Protein 6NYO (pdb70)

Sequence (266 aa):
QMTSSQKALMLELKSLQEEPVEGFRITLVDESDLYNWEVAIFGPPNTLYEGGYFKAHIKFPIDYPYSPPTFRFLTKMWHPNIYENGDVKISILHPPVDDPQSGELPSERWNPTQNVRTILLSVISLLNEPNTFSSPANVDASVMFRKWRDSKGKDKEYAEIIRKQVSSATKAEAEKDGVKVPTTLAEYCISHMQIFVKTLTGKTITLEVESSDTIDNNVKSSKIQDKEGIPPDQQRLIFAGKQLEDGRTLSDYNIQKESTLHLVLRLRGG

B-factor: mean 25.27, std 16.57, range [7.64, 157.01]

Foldseek 3Di:
DQDPQRVVLVVQLVCCCVPNDFQWHWDAPDPVDSFKIKIWGADDAPDLLHQATWIWIWGHDPDPPAAATWIFTPPADLAQQAARRRTGNAQQNAADPPDPVVPDDPVRHGHRVDDVVNVVVVVVVCRVDHDQVDTNDVVSSVVVVVCVVVVCPSVVNSVVSNVNRVVRPVVCVVVVHDRDHDPVVRRD/DWAWEWEAEPVGDIDIDIDDQFDFQLNVLVVCCVVPVDDSVQKWKAAPRDTGDGGHGNVVVPNDHHYYIYIDTDDPDD

CATH classification: 3.10.110.10

InterPro domains:
  IPR000608 Ubiquitin-conjugating (UBC), catalytic core domain [PF00179] (13-153)
  IPR000608 Ubiquitin-conjugating (UBC), catalytic core domain [PS50127] (8-174)
  IPR016135 Ubiquitin-conjugating enzyme/RWD-like [G3DSA:3.10.110.10] (4-184)
  IPR016135 Ubiquitin-conjugating enzyme/RWD-like [SSF54495] (8-167)
  IPR023313 Ubiquitin-conjugating enzyme, active site [PS00183] (82-97)
  IPR050113 Ubiquitin-conjugating enzyme E2-like [PTHR24067] (6-169)

GO terms:
  GO:0061631 ubiquitin conjugating enzyme activity (F, IDA)
  GO:0005829 cytosol (C, TAS)
  GO:0005515 protein binding (F, IPI)
  GO:0004842 ubiquitin-protein transferase activity (F, IDA)
  GO:0006513 protein monoubiquitination (P, IDA)
  GO:0070936 protein K48-linked ubiquitination (P, IDA)

Nearest PDB structures (foldseek):
  6nyo-assembly1_A  TM=1.005E+00  e=1.444E-36  Homo sapiens
  8r5h-assembly1_C  TM=9.149E-01  e=7.777E-26  Homo sapiens
  5knl-assembly1_C  TM=9.202E-01  e=7.242E-17  Schizosaccharomyces pombe 972h-
  8t0s-assembly1_A  TM=8.799E-01  e=1.591E-16  Homo sapiens
  6op8-assembly1_A  TM=8.493E-01  e=2.912E-15  Schizosaccharomyces pombe 972h-

Structure (mmCIF, N/CA/C/O backbone):
data_6NYO
#
_entry.id   6NYO
#
_cell.length_a   44.585
_cell.length_b   55.737
_cell.length_c   119.785
_cell.angle_alpha   90.00
_cell.angle_beta   90.00
_cell.angle_gamma   90.00
#
_symmetry.space_group_name_H-M   'P 21 21 21'
#
loop_
_entity.id
_entity.type
_entity.pdbx_description
1 polymer 'Ubiquitin-conjugating enzyme E2 R2'
2 polymer Ubiquitin
3 non-polymer "4,5-dideoxy-5-(3',5'-dichlorobiphenyl-4-yl)-4-[(methoxyacetyl)amino]-L-arabinonic acid"
4 non-polymer 1,2-ETHANEDIOL
5 non-polymer 'PHOSPHATE ION'
6 water water
#
loop_
_atom_site.group_PDB
_atom_site.id
_atom_site.type_symbol
_atom_site.label_atom_id
_atom_site.label_alt_id
_atom_site.label_comp_id
_atom_site.label_asym_id
_atom_site.label_entity_id
_atom_site.label_seq_id
_atom_site.pdbx_PDB_ins_code
_atom_site.Cartn_x
_atom_site.Cartn_y
_atom_site.Cartn_z
_atom_site.occupancy
_atom_site.B_iso_or_equiv
_atom_site.auth_seq_id
_atom_site.auth_comp_id
_atom_site.auth_asym_id
_atom_site.auth_atom_id
_atom_site.pdbx_PDB_model_num
ATOM 1 N N . GLN A 1 7 ? 64.165 239.564 265.354 1.00 57.33 5 GLN A N 1
ATOM 2 C CA . GLN A 1 7 ? 64.271 238.632 266.470 1.00 58.88 5 GLN A CA 1
ATOM 3 C C . GLN A 1 7 ? 65.622 237.924 266.455 1.00 39.90 5 GLN A C 1
ATOM 4 O O . GLN A 1 7 ? 66.172 237.603 267.512 1.00 41.22 5 GLN A O 1
ATOM 10 N N . MET A 1 8 ? 66.155 237.677 265.259 1.00 30.74 6 MET A N 1
ATOM 11 C CA . MET A 1 8 ? 67.528 237.197 265.161 1.00 22.21 6 MET A CA 1
ATOM 12 C C . MET A 1 8 ? 68.493 238.291 265.599 1.00 23.70 6 MET A C 1
ATOM 13 O O . MET A 1 8 ? 68.319 239.468 265.264 1.00 27.12 6 MET A O 1
ATOM 18 N N . THR A 1 9 ? 69.521 237.899 266.342 1.00 17.62 7 THR A N 1
ATOM 19 C CA . THR A 1 9 ? 70.548 238.841 266.746 1.00 16.88 7 THR A CA 1
ATOM 20 C C . THR A 1 9 ? 71.475 239.160 265.574 1.00 17.17 7 THR A C 1
ATOM 21 O O . THR A 1 9 ? 71.447 238.505 264.526 1.00 16.59 7 THR A O 1
ATOM 25 N N . SER A 1 10 ? 72.343 240.158 265.773 1.00 16.00 8 SER A N 1
ATOM 26 C CA . SER A 1 10 ? 73.309 240.502 264.732 1.00 17.53 8 SER A CA 1
ATOM 27 C C . SER A 1 10 ? 74.201 239.318 264.381 1.00 15.68 8 SER A C 1
ATOM 28 O O . SER A 1 10 ? 74.449 239.054 263.196 1.00 15.28 8 SER A O 1
ATOM 31 N N . SER A 1 11 ? 74.695 238.585 265.389 1.00 12.34 9 SER A N 1
ATOM 32 C CA . SER A 1 11 ? 75.541 237.442 265.075 1.00 11.88 9 SER A CA 1
ATOM 33 C C . SER A 1 11 ? 74.749 236.322 264.404 1.00 12.22 9 SER A C 1
ATOM 34 O O . SER A 1 11 ? 75.269 235.658 263.505 1.00 10.87 9 SER A O 1
ATOM 37 N N . GLN A 1 12 ? 73.490 236.107 264.801 1.00 11.43 10 GLN A N 1
ATOM 38 C CA . GLN A 1 12 ? 72.682 235.106 264.097 1.00 12.26 10 GLN A CA 1
ATOM 39 C C . GLN A 1 12 ? 72.490 235.483 262.631 1.00 13.59 10 GLN A C 1
ATOM 40 O O . GLN A 1 12 ? 72.578 234.623 261.744 1.00 13.63 10 GLN A O 1
ATOM 46 N N . LYS A 1 13 ? 72.242 236.763 262.350 1.00 14.17 11 LYS A N 1
ATOM 47 C CA . LYS A 1 13 ? 72.069 237.187 260.965 1.00 15.26 11 LYS A CA 1
ATOM 48 C C . LYS A 1 13 ? 73.352 236.995 260.166 1.00 13.88 11 LYS A C 1
ATOM 49 O O . LYS A 1 13 ? 73.311 236.538 259.016 1.00 15.01 11 LYS A O 1
ATOM 55 N N . ALA A 1 14 ? 74.502 237.326 260.757 1.00 12.81 12 ALA A N 1
ATOM 56 C CA . ALA A 1 14 ? 75.767 237.129 260.055 1.00 12.58 12 ALA A CA 1
ATOM 57 C C . ALA A 1 14 ? 76.011 235.657 259.753 1.00 12.20 12 ALA A C 1
ATOM 58 O O . ALA A 1 14 ? 76.471 235.304 258.659 1.00 13.06 12 ALA A O 1
ATOM 60 N N . LEU A 1 15 ? 75.709 234.786 260.720 1.00 10.22 13 LEU A N 1
ATOM 61 C CA . LEU A 1 15 ? 75.915 233.355 260.537 1.00 10.05 13 LEU A CA 1
ATOM 62 C C . LEU A 1 15 ? 74.964 232.787 259.499 1.00 10.47 13 LEU A C 1
ATOM 63 O O . LEU A 1 15 ? 75.360 231.932 258.700 1.00 12.08 13 LEU A O 1
ATOM 68 N N . MET A 1 16 ? 73.705 233.249 259.490 1.00 12.21 14 MET A N 1
ATOM 69 C CA . MET A 1 16 ? 72.765 232.786 258.474 1.00 13.84 14 MET A CA 1
ATOM 70 C C . MET A 1 16 ? 73.258 233.121 257.070 1.00 14.12 14 MET A C 1
ATOM 71 O O . MET A 1 16 ? 73.134 232.300 256.151 1.00 14.55 14 MET A O 1
ATOM 76 N N . LEU A 1 17 ? 73.781 234.339 256.874 1.00 14.03 15 LEU A N 1
ATOM 77 C CA . LEU A 1 17 ? 74.288 234.721 255.556 1.00 14.39 15 LEU A CA 1
ATOM 78 C C . LEU A 1 17 ? 75.458 233.844 255.138 1.00 12.81 15 LEU A C 1
ATOM 79 O O . LEU A 1 17 ? 75.513 233.381 253.993 1.00 14.86 15 LEU A O 1
ATOM 84 N N . GLU A 1 18 ? 76.399 233.596 256.052 1.00 12.35 16 GLU A N 1
ATOM 85 C CA . GLU A 1 18 ? 77.560 232.787 255.682 1.00 12.74 16 GLU A CA 1
ATOM 86 C C . GLU A 1 18 ? 77.167 231.340 255.427 1.00 12.36 16 GLU A C 1
ATOM 87 O O . GLU A 1 18 ? 77.716 230.694 254.521 1.00 14.15 16 GLU A O 1
ATOM 93 N N . LEU A 1 19 ? 76.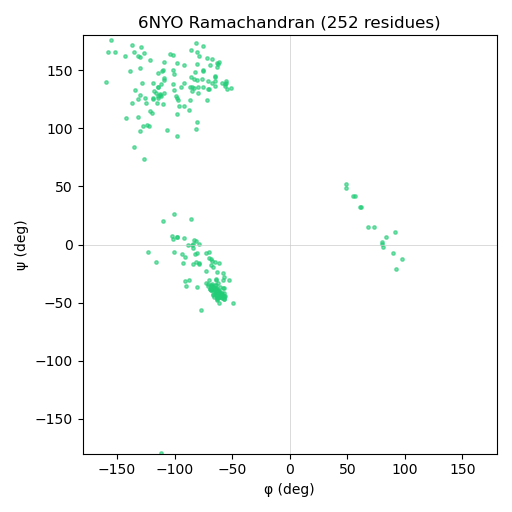247 230.804 256.231 1.00 11.20 17 LEU A N 1
ATOM 94 C CA . LEU A 1 19 ? 75.802 229.426 256.045 1.00 12.83 17 LEU A CA 1
ATOM 95 C C . LEU A 1 19 ? 75.128 229.260 254.692 1.00 13.08 17 LEU A C 1
ATOM 96 O O . LEU A 1 19 ? 75.426 228.320 253.948 1.00 14.23 17 LEU A O 1
ATOM 101 N N . LYS A 1 20 ? 74.222 230.183 254.348 1.00 13.53 18 LYS A N 1
ATOM 102 C CA . LYS A 1 20 ? 73.552 230.133 253.053 1.00 15.35 18 LYS A CA 1
ATOM 103 C C . LYS A 1 20 ? 74.563 230.156 251.910 1.00 16.99 18 LYS A C 1
ATOM 104 O O . LYS A 1 20 ? 74.469 229.361 250.967 1.00 20.35 18 LYS A O 1
ATOM 110 N N . SER A 1 21 ? 75.562 231.033 251.999 1.00 16.72 19 SER A N 1
ATOM 111 C CA . SER A 1 21 ? 76.567 231.115 250.942 1.00 17.56 19 SER A CA 1
ATOM 112 C C . SER A 1 21 ? 77.359 229.816 250.811 1.00 15.55 19 SER A C 1
ATOM 113 O O . SER A 1 21 ? 77.606 229.344 249.692 1.00 18.94 19 SER A O 1
ATOM 116 N N . LEU A 1 22 ? 77.772 229.226 251.932 1.00 15.77 20 LEU A N 1
ATOM 117 C CA . LEU A 1 22 ? 78.588 228.015 251.859 1.00 14.65 20 LEU A CA 1
ATOM 118 C C . LEU A 1 22 ? 77.790 226.757 251.577 1.00 20.74 20 LEU A C 1
ATOM 119 O O . LEU A 1 22 ? 78.389 225.734 251.229 1.00 23.15 20 LEU A O 1
ATOM 124 N N . GLN A 1 23 ? 76.470 226.783 251.747 1.00 14.80 21 GLN A N 1
ATOM 125 C CA . GLN A 1 23 ? 75.666 225.639 251.338 1.00 15.57 21 GLN A CA 1
ATOM 126 C C . GLN A 1 23 ? 75.247 225.731 249.879 1.00 19.59 21 GLN A C 1
ATOM 127 O O . GLN A 1 23 ? 75.132 224.697 249.209 1.00 24.24 21 GLN A O 1
ATOM 133 N N . GLU A 1 24 ? 75.065 226.943 249.351 1.00 18.46 22 GLU A N 1
ATOM 134 C CA . GLU A 1 24 ? 74.644 227.099 247.963 1.00 19.39 22 GLU A CA 1
ATOM 135 C C . GLU A 1 24 ? 75.824 227.215 247.009 1.00 18.85 22 GLU A C 1
ATOM 136 O O . GLU A 1 24 ? 75.724 226.775 245.856 1.00 25.57 22 GLU A O 1
ATOM 142 N N . GLU A 1 25 ? 76.935 227.783 247.465 1.00 20.28 23 GLU A N 1
ATOM 143 C CA . GLU A 1 25 ? 78.176 227.860 246.694 1.00 23.05 23 GLU A CA 1
ATOM 144 C C . GLU A 1 25 ? 79.311 227.287 247.539 1.00 17.93 23 GLU A C 1
ATOM 145 O O . GLU A 1 25 ? 80.163 228.020 248.061 1.00 22.68 23 GLU A O 1
ATOM 151 N N . PRO A 1 26 ? 79.353 225.964 247.700 1.00 20.45 24 PRO A N 1
ATOM 152 C CA . PRO A 1 26 ? 80.309 225.368 248.638 1.00 21.28 24 PRO A CA 1
ATOM 153 C C . PRO A 1 26 ? 81.758 225.476 248.181 1.00 18.41 24 PRO A C 1
ATOM 154 O O . PRO A 1 26 ? 82.059 225.599 246.992 1.00 24.69 24 PRO A O 1
ATOM 158 N N . VAL A 1 27 ? 82.658 225.448 249.163 1.00 18.87 25 VAL A N 1
ATOM 159 C CA . VAL A 1 27 ? 84.064 225.185 248.882 1.00 18.76 25 VAL A CA 1
ATOM 160 C C . VAL A 1 27 ? 84.189 223.713 248.518 1.00 22.91 25 VAL A C 1
ATOM 161 O O . VAL A 1 27 ? 83.757 222.846 249.283 1.00 19.31 25 VAL A O 1
ATOM 165 N N . GLU A 1 28 ? 84.759 223.429 247.343 1.00 21.46 26 GLU A N 1
ATOM 166 C CA . GLU A 1 28 ? 84.908 222.050 246.889 1.00 19.70 26 GLU A CA 1
ATOM 167 C C . GLU A 1 28 ? 85.565 221.192 247.963 1.00 18.78 26 GLU A C 1
ATOM 168 O O . GLU A 1 28 ? 86.528 221.611 248.613 1.00 20.20 26 GLU A O 1
ATOM 174 N N . GLY A 1 29 ? 84.996 220.005 248.184 1.00 18.49 27 GLY A N 1
ATOM 175 C CA . GLY A 1 29 ? 85.532 219.104 249.183 1.00 23.32 27 GLY A CA 1
ATOM 176 C C . GLY A 1 29 ? 85.152 219.411 250.616 1.00 20.45 27 GLY A C 1
ATOM 177 O O . GLY A 1 29 ? 85.610 218.703 251.518 1.00 22.57 27 GLY A O 1
ATOM 178 N N . PHE A 1 30 ? 84.338 220.440 250.860 1.00 15.35 28 PHE A N 1
ATOM 179 C CA . PHE A 1 30 ? 83.888 220.792 252.200 1.00 15.31 28 PHE A CA 1
ATOM 180 C C . PHE A 1 30 ? 82.369 220.850 252.204 1.00 18.99 28 PHE A C 1
ATOM 181 O O . PHE A 1 30 ? 81.783 221.577 251.397 1.00 21.53 28 PHE A O 1
ATOM 189 N N . ARG A 1 31 ? 81.731 220.117 253.115 1.00 13.12 29 ARG A N 1
ATOM 190 C CA . ARG A 1 31 ? 80.277 220.144 253.242 1.00 12.85 29 ARG A CA 1
ATOM 191 C C . ARG A 1 31 ? 79.914 220.647 254.627 1.00 16.14 29 ARG A C 1
ATOM 192 O O . ARG A 1 31 ? 80.379 220.088 255.625 1.00 14.33 29 ARG A O 1
ATOM 200 N N . ILE A 1 32 ? 79.078 221.688 254.683 1.00 14.49 30 ILE A N 1
ATOM 201 C CA . ILE A 1 32 ? 78.793 222.433 255.908 1.00 14.10 30 ILE A CA 1
ATOM 202 C C . ILE A 1 32 ? 77.346 222.191 256.306 1.00 16.16 30 ILE A C 1
ATOM 203 O O . ILE A 1 32 ? 76.441 222.352 255.479 1.00 17.08 30 ILE A O 1
ATOM 208 N N . THR A 1 33 ? 77.123 221.827 257.571 1.00 15.35 31 THR A N 1
ATOM 209 C CA . THR A 1 33 ? 75.783 221.688 258.131 1.00 15.21 31 THR A CA 1
ATOM 210 C C . THR A 1 33 ? 75.794 222.165 259.582 1.00 15.72 31 THR A C 1
ATOM 211 O O . THR A 1 33 ? 76.851 222.303 260.204 1.00 15.11 31 THR A O 1
ATOM 215 N N . LEU A 1 34 ? 74.610 222.450 260.118 1.00 13.51 32 LEU A N 1
ATOM 216 C CA . LEU A 1 34 ? 74.483 222.741 261.542 1.00 11.32 32 LEU A CA 1
ATOM 217 C C . LEU A 1 34 ? 74.469 221.444 262.335 1.00 12.75 32 LEU A C 1
ATOM 218 O O . LEU A 1 34 ? 73.799 220.481 261.958 1.00 18.25 32 LEU A O 1
ATOM 223 N N . VAL A 1 35 ? 75.227 221.417 263.436 1.00 13.53 33 VAL A N 1
ATOM 224 C CA . VAL A 1 35 ? 75.192 220.249 264.311 1.00 15.39 33 VAL A CA 1
ATOM 225 C C . VAL A 1 35 ? 73.783 220.050 264.859 1.00 17.44 33 VAL A C 1
ATOM 226 O O . VAL A 1 35 ? 73.218 218.953 264.782 1.00 20.45 33 VAL A O 1
ATOM 230 N N . ASP A 1 36 ? 73.196 221.115 265.411 1.00 16.53 34 ASP A N 1
ATOM 231 C CA . ASP A 1 36 ? 71.826 221.141 265.905 1.00 21.09 34 ASP A CA 1
ATOM 232 C C . ASP A 1 36 ? 71.044 222.135 265.060 1.00 17.74 34 ASP A C 1
ATOM 233 O O . ASP A 1 36 ? 71.476 223.278 264.871 1.00 14.31 34 ASP A O 1
ATOM 238 N N . GLU A 1 37 ? 69.890 221.692 264.576 1.00 21.60 35 GLU A N 1
ATOM 239 C CA . GLU A 1 37 ? 69.076 222.450 263.636 1.00 22.30 35 GLU A CA 1
ATOM 240 C C . GLU A 1 37 ? 68.751 223.874 264.086 1.00 15.93 35 GLU A C 1
ATOM 241 O O . GLU A 1 37 ? 68.570 224.761 263.243 1.00 18.88 35 GLU A O 1
ATOM 247 N N . SER A 1 38 ? 68.654 224.110 265.391 1.00 15.55 36 SER A N 1
ATOM 248 C CA . SER A 1 38 ? 68.224 225.398 265.916 1.00 17.07 36 SER A CA 1
ATOM 249 C C . SER A 1 38 ? 69.375 226.258 266.413 1.00 16.65 36 SER A C 1
ATOM 250 O O . SER A 1 38 ? 69.134 227.342 266.952 1.00 18.91 36 SER A O 1
ATOM 253 N N . ASP A 1 39 ? 70.613 225.810 266.241 1.00 14.62 37 ASP A N 1
ATOM 254 C CA . ASP A 1 39 ? 71.778 226.449 266.848 1.00 14.11 37 ASP A CA 1
ATOM 255 C C . ASP A 1 39 ? 72.746 226.858 265.746 1.00 11.66 37 ASP A C 1
ATOM 256 O O . ASP A 1 39 ? 73.485 226.023 265.220 1.00 13.54 37 ASP A O 1
ATOM 261 N N . LEU A 1 40 ? 72.745 228.153 265.411 1.00 10.47 38 LEU A N 1
ATOM 262 C CA . LEU A 1 40 ? 73.601 228.672 264.356 1.00 9.89 38 LEU A CA 1
ATOM 263 C C . LEU A 1 40 ? 75.068 228.743 264.759 1.00 11.20 38 LEU A C 1
ATOM 264 O O . LEU A 1 40 ? 75.902 229.044 263.907 1.00 10.83 38 LEU A O 1
ATOM 269 N N . TYR A 1 41 ? 75.405 228.481 266.025 1.00 9.97 39 TYR A N 1
ATOM 270 C CA . TYR A 1 41 ? 76.749 228.752 266.522 1.00 9.95 39 TYR A CA 1
ATOM 271 C C . TYR A 1 41 ? 77.660 227.530 266.530 1.00 11.64 39 TYR A C 1
ATO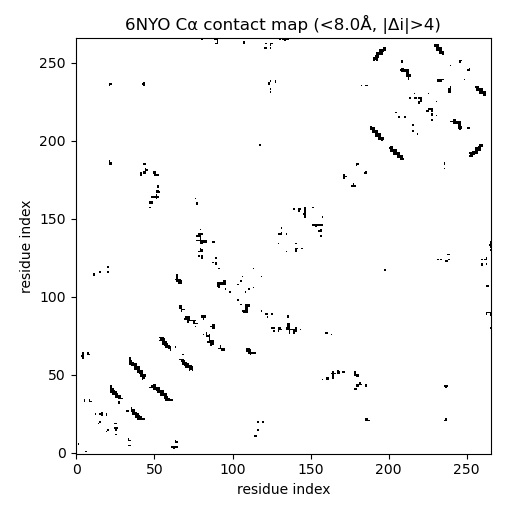M 272 O O . TYR A 1 41 ? 78.782 227.621 267.026 1.00 11.22 39 TYR A O 1
ATOM 281 N N . ASN A 1 42 ? 77.232 226.394 265.983 1.00 9.88 40 ASN A N 1
ATOM 282 C CA . ASN A 1 42 ? 78.063 225.186 265.985 1.00 10.44 40 ASN A CA 1
ATOM 283 C C . ASN A 1 42 ? 77.851 224.470 264.657 1.00 9.89 40 ASN A C 1
ATOM 284 O O . ASN A 1 42 ? 76.763 223.938 264.399 1.00 11.25 40 ASN A O 1
ATOM 289 N N . TRP A 1 43 ? 78.869 224.494 263.792 1.00 9.69 41 TRP A N 1
ATOM 290 C CA . TRP A 1 43 ? 78.772 223.901 262.468 1.00 8.79 41 TRP A CA 1
ATOM 291 C C . TRP A 1 43 ? 79.619 222.644 262.367 1.00 9.97 41 TRP A C 1
ATOM 292 O O . TRP A 1 43 ? 80.745 222.611 262.875 1.00 10.85 41 TRP A O 1
ATOM 303 N N . GLU A 1 44 ? 79.102 221.642 261.673 1.00 10.92 42 GLU A N 1
ATOM 304 C CA . GLU A 1 44 ? 79.884 220.470 261.306 1.00 11.32 42 GLU A CA 1
ATOM 305 C C . GLU A 1 44 ? 80.453 220.687 259.911 1.00 13.17 42 GLU A C 1
ATOM 306 O O . GLU A 1 44 ? 79.760 221.173 259.013 1.00 13.42 42 GLU A O 1
ATOM 312 N N . VAL A 1 45 ? 81.729 220.365 259.742 1.00 12.24 43 VAL A N 1
ATOM 313 C CA . VAL A 1 45 ? 82.420 220.496 258.463 1.00 13.35 43 VAL A CA 1
ATOM 314 C C . VAL A 1 45 ? 82.943 219.119 258.080 1.00 13.03 43 VAL A C 1
ATOM 315 O O . VAL A 1 45 ? 83.814 218.572 258.768 1.00 14.62 43 VAL A O 1
ATOM 319 N N . ALA A 1 46 ? 82.423 218.557 256.991 1.00 11.64 44 ALA A N 1
ATOM 320 C CA . ALA A 1 46 ? 82.894 217.279 256.479 1.00 12.78 44 ALA A CA 1
ATOM 321 C C . ALA A 1 46 ? 83.865 217.549 255.339 1.00 15.78 44 ALA A C 1
ATOM 322 O O . ALA A 1 46 ? 83.529 218.272 254.397 1.00 18.72 44 ALA A O 1
ATOM 324 N N . ILE A 1 47 ? 85.057 216.957 255.422 1.00 13.50 45 ILE A N 1
ATOM 325 C CA . ILE A 1 47 ? 86.193 217.330 254.580 1.00 16.10 45 ILE A CA 1
ATOM 326 C C . ILE A 1 47 ? 86.694 216.085 253.861 1.00 17.95 45 ILE A C 1
ATOM 327 O O . ILE A 1 47 ? 87.080 215.106 254.510 1.00 16.49 45 ILE A O 1
ATOM 332 N N . PHE A 1 48 ? 86.711 216.129 252.530 1.00 17.08 46 PHE A N 1
ATOM 333 C CA . PHE A 1 48 ? 87.289 215.053 251.732 1.00 14.82 46 PHE A CA 1
ATOM 334 C C . PHE A 1 48 ? 88.792 215.248 251.543 1.00 15.52 46 PHE A C 1
ATOM 335 O O . PHE A 1 48 ? 89.256 216.346 251.220 1.00 17.51 46 PHE A O 1
ATOM 343 N N . GLY A 1 49 ? 89.552 214.170 251.702 1.00 14.26 47 GLY A N 1
ATOM 344 C CA . GLY A 1 49 ? 90.933 214.198 251.273 1.00 13.64 47 GLY A CA 1
ATOM 345 C C . GLY A 1 49 ? 90.960 214.352 249.765 1.00 15.11 47 GLY A C 1
ATOM 346 O O . GLY A 1 49 ? 90.187 213.706 249.055 1.00 16.97 47 GLY A O 1
ATOM 347 N N . PRO A 1 50 ? 91.825 215.216 249.241 1.00 13.41 48 PRO A N 1
ATOM 348 C CA . PRO A 1 50 ? 91.810 215.478 247.792 1.00 15.85 48 PRO A CA 1
ATOM 349 C C . PRO A 1 50 ? 92.436 214.340 247.011 1.00 17.25 48 PRO A C 1
ATOM 350 O O . PRO A 1 50 ? 93.347 213.646 247.490 1.00 17.96 48 PRO A O 1
ATOM 354 N N . PRO A 1 51 ? 91.975 214.116 245.786 1.00 18.93 49 PRO A N 1
ATOM 355 C CA . PRO A 1 51 ? 92.617 213.111 244.939 1.00 18.35 49 PRO A CA 1
ATOM 356 C C . PRO A 1 51 ? 94.062 213.493 244.654 1.00 17.97 49 PRO A C 1
ATOM 357 O O . PRO A 1 51 ? 94.448 214.663 244.726 1.00 20.22 49 PRO A O 1
ATOM 361 N N . ASN A 1 52 ? 94.867 212.473 244.360 1.00 18.90 50 ASN A N 1
ATOM 362 C CA . ASN A 1 52 ? 96.292 212.633 244.064 1.00 21.30 50 ASN A CA 1
ATOM 363 C C . ASN A 1 52 ? 97.058 213.206 245.249 1.00 18.70 50 ASN A C 1
ATOM 364 O O . ASN A 1 52 ? 98.022 213.959 245.074 1.00 20.85 50 ASN A O 1
ATOM 369 N N . THR A 1 53 ? 96.610 212.864 246.461 1.00 18.40 51 THR A N 1
ATOM 370 C CA . THR A 1 53 ? 97.335 213.108 247.702 1.00 16.06 51 THR A CA 1
ATOM 371 C C . THR A 1 53 ? 97.262 211.843 248.545 1.00 16.54 51 THR A C 1
ATOM 372 O O . THR A 1 53 ? 96.458 210.945 248.282 1.00 18.06 51 THR A O 1
ATOM 376 N N . LEU A 1 54 ? 98.100 211.771 249.580 1.00 15.52 52 LEU A N 1
ATOM 377 C CA . LEU A 1 54 ? 98.014 210.613 250.466 1.00 16.17 52 LEU A CA 1
ATOM 378 C C . LEU A 1 54 ? 96.727 210.591 251.282 1.00 18.10 52 LEU A C 1
ATOM 379 O O . LEU A 1 54 ? 96.415 209.562 251.891 1.00 19.02 52 LEU A O 1
ATOM 384 N N . TYR A 1 55 ? 95.977 211.690 251.305 1.00 14.39 53 TYR A N 1
ATOM 385 C CA . TYR A 1 55 ? 94.703 211.766 252.008 1.00 13.08 53 TYR A CA 1
ATOM 386 C C . TYR A 1 55 ? 93.532 211.324 251.145 1.00 17.50 53 TYR A C 1
ATOM 387 O O . TYR A 1 55 ? 92.391 211.316 251.626 1.00 15.90 53 TYR A O 1
ATOM 396 N N . GLU A 1 56 ? 93.790 210.944 249.893 1.00 16.53 54 GLU A N 1
ATOM 397 C CA . GLU A 1 56 ? 92.718 210.537 248.992 1.00 19.47 54 GLU A CA 1
ATOM 398 C C . GLU A 1 56 ? 91.890 209.419 249.613 1.00 16.89 54 GLU A C 1
ATOM 399 O O . GLU A 1 56 ? 92.433 208.452 250.151 1.00 19.62 54 GLU A O 1
ATOM 405 N N . GLY A 1 57 ? 90.567 209.568 249.538 1.00 20.21 55 GLY A N 1
ATOM 406 C CA . GLY A 1 57 ? 89.656 208.610 250.121 1.00 23.84 55 GLY A CA 1
ATOM 407 C C . GLY A 1 57 ? 89.285 208.896 251.557 1.00 22.34 55 GLY A C 1
ATOM 408 O O . GLY A 1 57 ? 88.405 208.217 252.103 1.00 24.91 55 GLY A O 1
ATOM 409 N N . GLY A 1 58 ? 89.918 209.881 252.185 1.00 16.84 56 GLY A N 1
ATOM 410 C CA . GLY A 1 58 ? 89.610 210.193 253.568 1.00 16.53 56 GLY A CA 1
ATOM 411 C C . GLY A 1 58 ? 88.377 211.067 253.714 1.00 19.92 56 GLY A C 1
ATOM 412 O O . GLY A 1 58 ? 88.070 211.913 252.874 1.00 18.22 56 GLY A O 1
ATOM 413 N N . TYR A 1 59 ? 87.682 210.862 254.832 1.00 13.90 57 TYR A N 1
ATOM 414 C CA . TYR A 1 59 ? 86.449 211.565 255.181 1.00 14.03 57 TYR A CA 1
ATOM 415 C C . TYR A 1 59 ? 86.612 212.081 256.608 1.00 15.45 57 TYR A C 1
ATOM 416 O O . TYR A 1 59 ? 86.399 211.339 257.569 1.00 16.51 57 TYR A O 1
ATOM 425 N N . PHE A 1 60 ? 86.988 213.345 256.750 1.00 14.25 58 PHE A N 1
ATOM 426 C CA . PHE A 1 60 ? 87.352 213.919 258.033 1.00 12.57 58 PHE A CA 1
ATOM 427 C C . PHE A 1 60 ? 86.293 214.915 258.482 1.00 18.85 58 PHE A C 1
ATOM 428 O O . PHE A 1 60 ? 85.621 215.532 257.657 1.00 19.24 58 PHE A O 1
ATOM 436 N N . LYS A 1 61 ? 86.127 215.058 259.794 1.00 14.56 59 LYS A N 1
ATOM 437 C CA . LYS A 1 61 ? 85.114 215.970 260.315 1.00 12.36 59 LYS A CA 1
ATOM 438 C C . LYS A 1 61 ? 85.703 216.926 261.338 1.00 13.18 59 LYS A C 1
ATOM 439 O O . LYS A 1 61 ? 86.497 216.531 262.198 1.00 15.15 59 LYS A O 1
ATOM 445 N N . ALA A 1 62 ? 85.278 218.181 261.254 1.00 11.02 60 ALA A N 1
ATOM 446 C CA . ALA A 1 62 ? 85.657 219.212 262.199 1.00 11.05 60 ALA A CA 1
ATOM 447 C C . ALA A 1 62 ? 84.392 219.936 262.635 1.00 11.67 60 ALA A C 1
ATOM 448 O O . ALA A 1 62 ? 83.347 219.829 261.988 1.00 12.30 60 ALA A O 1
ATOM 450 N N . HIS A 1 63 ? 84.490 220.655 263.754 1.00 10.14 61 HIS A N 1
ATOM 451 C CA . HIS A 1 63 ? 83.423 221.541 264.209 1.00 9.89 61 HIS A CA 1
ATOM 452 C C . HIS A 1 63 ? 83.943 222.964 264.263 1.00 10.46 61 HIS A C 1
ATOM 453 O O . HIS A 1 63 ? 85.084 223.211 264.676 1.00 9.78 61 HIS A O 1
ATOM 460 N N . ILE A 1 64 ? 83.108 223.901 263.835 1.00 8.74 62 ILE A N 1
ATOM 461 C CA . ILE A 1 64 ? 83.384 225.318 263.980 1.00 7.86 62 ILE A CA 1
ATOM 462 C C . ILE A 1 64 ? 82.403 225.854 265.005 1.00 10.62 62 ILE A C 1
ATOM 463 O O . ILE A 1 64 ? 81.183 225.751 264.816 1.00 11.48 62 ILE A O 1
ATOM 468 N N . LYS A 1 65 ? 82.923 226.421 266.083 1.00 9.56 63 LYS A N 1
ATOM 469 C CA . LYS A 1 65 ? 82.098 226.965 267.150 1.00 9.29 63 LYS A CA 1
ATOM 470 C C . LYS A 1 65 ? 82.278 228.474 267.157 1.00 11.17 63 LYS A C 1
ATOM 471 O O . LYS A 1 65 ? 83.413 228.969 267.190 1.00 11.74 63 LYS A O 1
ATOM 477 N N . PHE A 1 66 ? 81.158 229.197 267.137 1.00 8.99 64 PHE A N 1
ATOM 478 C CA . PHE A 1 66 ? 81.174 230.650 266.990 1.00 9.45 64 PHE A CA 1
ATOM 479 C C . PHE A 1 66 ? 80.779 231.339 268.284 1.00 8.76 64 PHE A C 1
ATOM 480 O O . PHE A 1 66 ? 79.898 230.855 269.010 1.00 9.98 64 PHE A O 1
ATOM 488 N N . PRO A 1 67 ? 81.397 232.471 268.594 1.00 9.44 65 PRO A N 1
ATOM 489 C CA . PRO A 1 67 ? 81.037 233.222 269.798 1.00 10.18 65 PRO A CA 1
ATOM 490 C C . PRO A 1 67 ? 79.796 234.085 269.599 1.00 10.98 65 PRO A C 1
ATOM 491 O O . PRO A 1 67 ? 79.349 234.351 268.477 1.00 11.66 65 PRO A O 1
ATOM 495 N N . ILE A 1 68 ? 79.263 234.548 270.737 1.00 10.30 66 ILE A N 1
ATOM 496 C CA . ILE A 1 68 ? 78.039 235.349 270.761 1.00 11.03 66 ILE A CA 1
ATOM 497 C C . ILE A 1 68 ? 78.159 236.615 269.923 1.00 12.44 66 ILE A C 1
ATOM 498 O O . ILE A 1 68 ? 77.143 237.156 269.465 1.00 12.31 66 ILE A O 1
ATOM 503 N N . ASP A 1 69 ? 79.380 237.106 269.713 1.00 11.30 67 ASP A N 1
ATOM 504 C CA . ASP A 1 69 ? 79.601 238.379 269.043 1.00 10.63 67 ASP A CA 1
ATOM 505 C C . ASP A 1 69 ? 80.225 238.216 267.664 1.00 11.29 67 ASP A C 1
ATOM 506 O O . ASP A 1 69 ? 80.798 239.172 267.138 1.00 12.71 67 ASP A O 1
ATOM 511 N N . TYR A 1 70 ? 80.121 237.036 267.069 1.00 11.50 68 TYR A N 1
ATOM 512 C CA . TYR A 1 70 ? 80.621 236.827 265.712 1.00 10.92 68 TYR A CA 1
ATOM 513 C C . TYR A 1 70 ? 79.960 237.834 264.764 1.00 10.73 68 TYR A C 1
ATOM 514 O O . TYR A 1 70 ? 78.755 238.039 264.845 1.00 13.25 68 TYR A O 1
ATOM 523 N N . PRO A 1 71 ? 80.736 238.449 263.845 1.00 11.46 69 PRO A N 1
ATOM 524 C CA . PRO A 1 71 ? 82.132 238.170 263.494 1.00 11.63 69 PRO A CA 1
ATOM 525 C C . PRO A 1 71 ? 83.153 239.124 264.111 1.00 11.80 69 PRO A C 1
ATOM 526 O O . PRO A 1 71 ? 84.241 239.296 263.553 1.00 13.64 69 PRO A O 1
ATOM 530 N N . TYR A 1 72 ? 82.818 239.726 265.253 1.00 11.26 70 TYR A N 1
ATOM 531 C CA . TYR A 1 72 ? 83.778 240.602 265.914 1.00 10.62 70 TYR A CA 1
ATOM 532 C C . TYR A 1 72 ? 84.835 239.835 266.694 1.00 12.94 70 TYR A C 1
ATOM 533 O O . TYR A 1 72 ? 85.877 240.411 267.020 1.00 15.54 70 TYR A O 1
ATOM 542 N N . SER A 1 73 ? 84.599 238.558 266.982 1.00 11.99 71 SER A N 1
ATOM 543 C CA . SER A 1 73 ? 85.551 237.646 267.596 1.00 10.66 71 SER A CA 1
ATOM 544 C C . SER A 1 73 ? 85.602 236.367 266.779 1.00 10.54 71 SER A C 1
ATOM 545 O O . SER A 1 73 ? 84.617 236.002 266.133 1.00 10.81 71 SER A O 1
ATOM 548 N N . PRO A 1 74 ? 86.735 235.666 266.795 1.00 10.52 72 PRO A N 1
ATOM 549 C CA . PRO A 1 74 ? 86.908 234.502 265.917 1.00 10.61 72 PRO A CA 1
ATOM 550 C C . PRO A 1 74 ? 86.234 233.261 266.471 1.00 10.35 72 PRO A C 1
ATOM 551 O O . PRO A 1 74 ? 86.045 233.115 267.693 1.00 11.59 72 PRO A O 1
ATOM 555 N N . PRO A 1 75 ? 85.882 232.334 265.590 1.00 10.74 73 PRO A N 1
ATOM 556 C CA . PRO A 1 75 ? 85.443 231.007 266.021 1.00 8.56 73 PRO A CA 1
ATOM 557 C C . PRO A 1 75 ? 86.644 230.125 266.338 1.00 11.12 73 PRO A C 1
ATOM 558 O O . PRO A 1 75 ? 87.801 230.493 266.125 1.00 12.08 73 PRO A O 1
ATOM 562 N N . THR A 1 76 ? 86.344 228.948 266.871 1.00 11.17 74 THR A N 1
ATOM 563 C CA . THR A 1 76 ? 87.314 227.865 266.949 1.00 11.62 74 THR A CA 1
ATOM 564 C C . THR A 1 76 ? 87.035 226.856 265.844 1.00 11.61 74 THR A C 1
ATOM 565 O O . THR A 1 76 ? 85.895 226.702 265.398 1.00 11.05 74 THR A O 1
ATOM 569 N N . PHE A 1 77 ? 88.087 226.186 265.380 1.00 10.76 75 PHE A N 1
ATOM 570 C CA . PHE A 1 77 ? 87.995 225.176 264.328 1.00 10.71 75 PHE A CA 1
ATOM 571 C C . PHE A 1 77 ? 88.759 223.956 264.818 1.00 14.68 75 PHE A C 1
ATOM 572 O O . PHE A 1 77 ? 89.991 224.004 264.910 1.00 14.83 75 PHE A O 1
ATOM 580 N N . ARG A 1 78 ? 88.042 222.874 265.133 1.00 10.24 76 ARG A N 1
ATOM 581 C CA . ARG A 1 78 ? 88.618 221.717 265.814 1.00 10.12 76 ARG A CA 1
ATOM 582 C C . ARG A 1 78 ? 88.224 220.421 265.118 1.00 11.10 76 ARG A C 1
ATOM 583 O O . ARG A 1 78 ? 87.035 220.136 264.940 1.00 11.85 76 ARG A O 1
ATOM 591 N N . PHE A 1 79 ? 89.219 219.616 264.752 1.00 11.13 77 PHE A N 1
ATOM 592 C CA . PHE A 1 79 ? 88.940 218.267 264.268 1.00 13.09 77 PHE A CA 1
ATOM 593 C C . PHE A 1 79 ? 88.462 217.394 265.419 1.00 13.86 77 PHE A C 1
ATOM 594 O O . PHE A 1 79 ? 89.065 217.397 266.494 1.00 14.66 77 PHE A O 1
ATOM 602 N N . LEU A 1 80 ? 87.381 216.636 265.207 1.00 15.23 78 LEU A N 1
ATOM 603 C CA . LEU A 1 80 ? 86.820 215.860 266.312 1.00 16.22 78 LEU A CA 1
ATOM 604 C C . LEU A 1 80 ? 87.643 214.606 266.592 1.00 24.66 78 LEU A C 1
ATOM 605 O O . LEU A 1 80 ? 88.088 214.373 267.723 1.00 30.45 78 LEU A O 1
ATOM 610 N N . THR A 1 81 ? 87.820 213.777 265.577 1.00 15.53 79 THR A N 1
ATOM 611 C CA . THR A 1 81 ? 88.826 212.731 265.605 1.00 18.55 79 THR A CA 1
ATOM 612 C C . THR A 1 81 ? 90.148 213.360 265.188 1.00 20.64 79 THR A C 1
ATOM 613 O O . THR A 1 81 ? 90.204 214.140 264.232 1.00 19.43 79 THR A O 1
ATOM 617 N N . LYS A 1 82 ? 91.203 213.048 265.919 1.00 18.09 80 LYS A N 1
ATOM 618 C CA . LYS A 1 82 ? 92.423 213.834 265.793 1.00 15.08 80 LYS A CA 1
ATOM 619 C C . LYS A 1 82 ? 93.181 213.513 264.496 1.00 14.69 80 LYS A C 1
ATOM 620 O O . LYS A 1 82 ? 93.129 212.392 263.975 1.00 18.01 80 LYS A O 1
ATOM 626 N N . MET A 1 83 ? 93.893 214.522 263.982 1.00 13.56 81 MET A N 1
ATOM 627 C CA . MET A 1 83 ? 94.702 214.437 262.767 1.00 12.99 81 MET A CA 1
ATOM 628 C C . MET A 1 83 ? 96.166 214.636 263.130 1.00 12.75 81 MET A C 1
ATOM 629 O O . MET A 1 83 ? 96.526 215.684 263.669 1.00 19.37 81 MET A O 1
ATOM 634 N N . TRP A 1 84 ? 97.003 213.653 262.811 1.00 11.44 82 TRP A N 1
ATOM 635 C CA . TRP A 1 84 ? 98.438 213.717 263.106 1.00 10.37 82 TRP A CA 1
ATOM 636 C C . TRP A 1 84 ? 99.133 214.567 262.049 1.00 9.88 82 TRP A C 1
ATOM 637 O O . TRP A 1 84 ? 99.306 214.134 260.905 1.00 14.95 82 TRP A O 1
ATOM 648 N N . HIS A 1 85 ? 99.513 215.790 262.417 1.00 10.19 83 HIS A N 1
ATOM 649 C CA . HIS A 1 85 ? 99.957 216.770 261.430 1.00 12.05 83 HIS A CA 1
ATOM 650 C C . HIS A 1 85 ? 100.782 217.826 262.145 1.00 11.16 83 HIS A C 1
ATOM 651 O O . HIS A 1 85 ? 100.400 218.242 263.246 1.00 10.60 83 HIS A O 1
ATOM 658 N N . PRO A 1 86 ? 101.887 218.296 261.565 1.00 9.75 84 PRO A N 1
ATOM 659 C CA . PRO A 1 86 ? 102.693 219.303 262.273 1.00 11.41 84 PRO A CA 1
ATOM 660 C C . PRO A 1 86 ? 101.925 220.559 262.644 1.00 10.50 84 PRO A C 1
ATOM 661 O O . PRO A 1 86 ? 102.298 221.214 263.631 1.00 11.25 84 PRO A O 1
ATOM 665 N N . ASN A 1 87 ? 100.880 220.925 261.886 1.00 8.59 85 ASN A N 1
ATOM 666 C CA . ASN A 1 87 ? 100.195 222.200 262.054 1.00 10.51 85 ASN A CA 1
ATOM 667 C C . ASN A 1 87 ? 98.884 222.080 262.797 1.00 11.26 85 ASN A C 1
ATOM 668 O O . ASN A 1 87 ? 98.140 223.064 262.856 1.00 10.84 85 ASN A O 1
ATOM 673 N N . ILE A 1 88 ? 98.568 220.905 263.336 1.00 9.14 86 ILE A N 1
ATOM 674 C CA . ILE A 1 88 ? 97.316 220.706 264.067 1.00 9.23 86 ILE A CA 1
ATOM 675 C C . ILE A 1 88 ? 97.663 220.308 265.493 1.00 7.72 86 ILE A C 1
ATOM 676 O O . ILE A 1 88 ? 98.414 219.350 265.711 1.00 9.97 86 ILE A O 1
ATOM 681 N N . TYR A 1 89 ? 97.131 221.057 266.459 1.00 9.91 87 TYR A N 1
ATOM 682 C CA . TYR A 1 89 ? 97.368 220.712 267.852 1.00 9.66 87 TYR A CA 1
ATOM 683 C C . TYR A 1 89 ? 96.777 219.347 268.163 1.00 11.07 87 TYR A C 1
ATOM 684 O O . TYR A 1 89 ? 95.836 218.878 267.507 1.00 10.22 87 TYR A O 1
ATOM 693 N N . GLU A 1 90 ? 97.328 218.705 269.198 1.00 12.07 88 GLU A N 1
ATOM 694 C CA . GLU A 1 90 ? 96.852 217.374 269.542 1.00 11.40 88 GLU A CA 1
ATOM 695 C C . GLU A 1 90 ? 95.420 217.378 270.060 1.00 11.99 88 GLU A C 1
ATOM 696 O O . GLU A 1 90 ? 94.775 216.327 270.034 1.00 13.64 88 GLU A O 1
ATOM 702 N N . ASN A 1 91 ? 94.897 218.525 270.509 1.00 11.93 89 ASN A N 1
ATOM 703 C CA . ASN A 1 91 ? 93.488 218.599 270.884 1.00 11.49 89 ASN A CA 1
ATOM 704 C C . ASN A 1 91 ? 92.564 218.793 269.688 1.00 12.55 89 ASN A C 1
ATOM 705 O O . ASN A 1 91 ? 91.345 218.893 269.868 1.00 14.58 89 ASN A O 1
ATOM 710 N N . GLY A 1 92 ? 93.100 218.809 268.476 1.00 9.76 90 GLY A N 1
ATOM 711 C CA . GLY A 1 92 ? 92.301 218.994 267.281 1.00 11.28 90 GLY A CA 1
ATOM 712 C C . GLY A 1 92 ? 92.252 220.409 266.740 1.00 8.77 90 GLY A C 1
ATOM 713 O O . GLY A 1 92 ? 91.798 220.594 265.605 1.00 10.82 90 GLY A O 1
ATOM 714 N N . ASP A 1 93 ? 92.707 221.409 267.496 1.00 9.92 91 ASP A N 1
ATOM 715 C CA . ASP A 1 93 ? 92.647 222.786 267.005 1.00 11.67 91 ASP A CA 1
ATOM 716 C C . ASP A 1 93 ? 93.662 222.992 265.891 1.00 12.62 91 ASP A C 1
ATOM 717 O O . ASP A 1 93 ? 94.778 222.489 265.955 1.00 11.82 91 ASP A O 1
ATOM 722 N N . VAL A 1 94 ? 93.291 223.741 264.876 1.00 15.30 92 VAL A N 1
ATOM 723 C CA . VAL A 1 94 ? 94.247 224.098 263.833 1.00 14.50 92 VAL A CA 1
ATOM 724 C C . VAL A 1 94 ? 95.023 225.338 264.259 1.00 16.70 92 VAL A C 1
ATOM 725 O O . VAL A 1 94 ? 94.479 226.243 264.905 1.00 17.17 92 VAL A O 1
ATOM 729 N N . LYS A 1 95 ? 96.300 225.397 263.900 1.00 13.67 93 LYS A N 1
ATOM 730 C CA . LYS A 1 95 ? 97.167 226.501 264.327 1.00 14.28 93 LYS A CA 1
ATOM 731 C C . LYS A 1 95 ? 97.248 227.533 263.200 1.00 14.25 93 LYS A C 1
ATOM 732 O O . LYS A 1 95 ? 98.099 227.452 262.312 1.00 16.22 93 LYS A O 1
ATOM 738 N N . ILE A 1 96 ? 96.364 228.538 263.261 1.00 14.34 94 ILE A N 1
ATOM 739 C CA . ILE A 1 96 ? 96.270 229.594 262.252 1.00 13.65 94 ILE A CA 1
ATOM 740 C C . ILE A 1 96 ? 96.159 230.934 262.961 1.00 12.89 94 ILE A C 1
ATOM 741 O O . ILE A 1 96 ? 95.312 231.092 263.848 1.00 12.91 94 ILE A O 1
ATOM 746 N N . SER A 1 97 ? 96.952 231.921 262.521 1.00 14.10 95 SER A N 1
ATOM 747 C CA . SER A 1 97 ? 96.984 233.206 263.215 1.00 13.84 95 SER A CA 1
ATOM 748 C C . SER A 1 97 ? 95.644 233.926 263.147 1.00 15.01 95 SER A C 1
ATOM 749 O O . SER A 1 97 ? 95.279 234.649 264.087 1.00 15.37 95 SER A O 1
ATOM 752 N N . ILE A 1 98 ? 94.881 233.722 262.072 1.00 13.68 96 ILE A N 1
ATOM 753 C CA . ILE A 1 98 ? 93.636 234.466 261.923 1.00 15.03 96 ILE A CA 1
ATOM 754 C C . ILE A 1 98 ? 92.587 234.074 262.949 1.00 15.38 96 ILE A C 1
ATOM 755 O O . ILE A 1 98 ? 91.596 234.797 263.089 1.00 19.29 96 ILE A O 1
ATOM 760 N N . LEU A 1 99 ? 92.749 232.960 263.665 1.00 12.39 97 LEU A N 1
ATOM 761 C CA . LEU A 1 99 ? 91.737 232.568 264.639 1.00 13.13 97 LEU A CA 1
ATOM 762 C C . LEU A 1 99 ? 91.962 233.231 265.998 1.00 18.80 97 LEU A C 1
ATOM 763 O O . LEU A 1 99 ?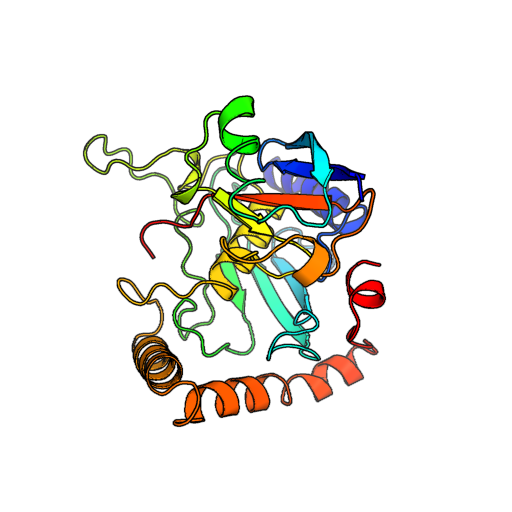 91.451 232.755 267.016 1.00 17.40 97 LEU A O 1
ATOM 768 N N . HIS A 1 100 ? 92.691 234.344 266.022 1.00 41.13 98 HIS A N 1
ATOM 769 C CA . HIS A 1 100 ? 92.979 235.102 267.229 1.00 41.39 98 HIS A CA 1
ATOM 770 C C . HIS A 1 100 ? 92.865 236.585 266.915 1.00 42.08 98 HIS A C 1
ATOM 771 O O . HIS A 1 100 ? 93.108 236.999 265.776 1.00 42.67 98 HIS A O 1
ATOM 778 N N . PRO A 1 101 ? 92.472 237.401 267.891 1.00 42.00 99 PRO A N 1
ATOM 779 C CA . PRO A 1 101 ? 92.297 238.844 267.644 1.00 42.61 99 PRO A CA 1
ATOM 780 C C . PRO A 1 101 ? 93.627 239.521 267.370 1.00 44.32 99 PRO A C 1
ATOM 781 O O . PRO A 1 101 ? 94.687 238.992 267.738 1.00 44.16 99 PRO A O 1
ATOM 785 N N . PRO A 1 102 ? 93.616 240.693 266.731 1.00 44.50 100 PRO A N 1
ATOM 786 C CA . PRO A 1 102 ? 94.867 241.435 266.532 1.00 45.67 100 PRO A CA 1
ATOM 787 C C . PRO A 1 102 ? 95.489 241.809 267.868 1.00 45.94 100 PRO A C 1
ATOM 788 O O . PRO A 1 102 ? 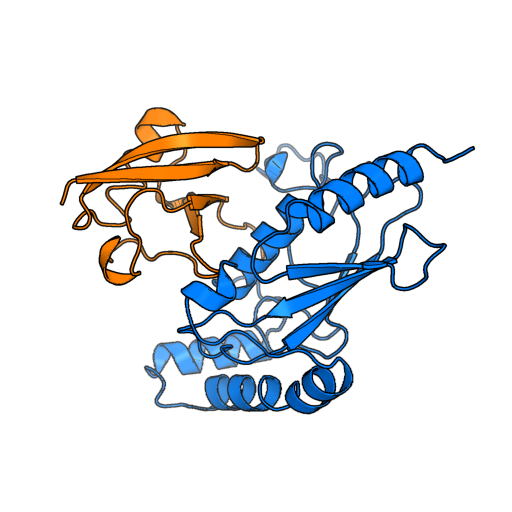94.817 241.878 268.899 1.00 45.33 100 PRO A O 1
ATOM 792 N N . VAL A 1 103 ? 96.804 242.048 267.842 1.00 46.88 101 VAL A N 1
ATOM 793 C CA . VAL A 1 103 ? 97.539 242.375 269.062 1.00 47.22 101 VAL A CA 1
ATOM 794 C C . VAL A 1 103 ? 97.799 243.869 269.215 1.00 48.05 101 VAL A C 1
ATOM 795 O O . VAL A 1 103 ? 98.296 244.289 270.273 1.00 48.32 101 VAL A O 1
ATOM 799 N N . ASP A 1 104 ? 97.472 244.678 268.206 1.00 48.44 102 ASP A N 1
ATOM 800 C CA . ASP A 1 104 ? 97.652 246.133 268.242 1.00 49.22 102 ASP A CA 1
ATOM 801 C C . ASP A 1 104 ? 99.054 246.511 268.719 1.00 50.17 102 ASP A C 1
ATOM 802 O O . ASP A 1 104 ? 99.238 247.307 269.643 1.00 50.45 102 ASP A O 1
ATOM 807 N N . ASP A 1 105 ? 100.056 245.915 268.078 1.00 50.65 103 ASP A N 1
ATOM 808 C CA . ASP A 1 105 ? 101.460 246.175 268.389 1.00 51.59 103 ASP A CA 1
ATOM 809 C C . ASP A 1 105 ? 102.164 246.540 267.089 1.00 59.58 103 ASP A C 1
ATOM 810 O O . ASP A 1 105 ? 102.478 245.648 266.281 1.00 52.44 103 ASP A O 1
ATOM 815 N N . PRO A 1 106 ? 102.431 247.826 266.849 1.00 75.10 104 PRO A N 1
ATOM 816 C CA . PRO A 1 106 ? 103.119 248.212 265.605 1.00 91.09 104 PRO A CA 1
ATOM 817 C C . PRO A 1 106 ? 104.510 247.616 265.465 1.00 105.21 104 PRO A C 1
ATOM 818 O O . PRO A 1 106 ? 105.059 247.618 264.357 1.00 106.73 104 PRO A O 1
ATOM 822 N N . GLN A 1 107 ? 105.093 247.100 266.548 1.00 116.60 105 GLN A N 1
ATOM 823 C CA . GLN A 1 107 ? 106.403 246.467 266.476 1.00 126.42 105 GLN A CA 1
ATOM 824 C C . GLN A 1 107 ? 106.322 245.006 266.052 1.00 120.96 105 GLN A C 1
ATOM 825 O O . GLN A 1 107 ? 107.340 244.436 265.643 1.00 125.30 105 GLN A O 1
ATOM 831 N N . SER A 1 108 ? 105.140 244.390 266.132 1.00 108.93 106 SER A N 1
ATOM 832 C CA . SER A 1 108 ? 105.004 242.979 265.791 1.00 98.26 106 SER A CA 1
ATOM 833 C C . SER A 1 108 ? 105.087 242.728 264.292 1.00 88.36 106 SER A C 1
ATOM 834 O O . SER A 1 108 ? 105.400 241.605 263.882 1.00 87.49 106 SER A O 1
ATOM 837 N N . GLY A 1 109 ? 104.812 243.736 263.467 1.00 78.82 107 GLY A N 1
ATOM 838 C CA . GLY A 1 109 ? 104.848 243.550 262.031 1.00 69.94 107 GLY A CA 1
ATOM 839 C C . GLY A 1 109 ? 103.703 242.744 261.464 1.00 61.52 107 GLY A C 1
ATOM 840 O O . GLY A 1 109 ? 103.781 242.297 260.316 1.00 54.72 107 GLY A O 1
ATOM 841 N N . GLU A 1 110 ? 102.637 242.542 262.229 1.00 52.02 108 GLU A N 1
ATOM 842 C CA . GLU A 1 110 ? 101.510 241.758 261.751 1.00 51.06 108 GLU A CA 1
ATOM 843 C C . GLU A 1 110 ? 100.578 242.613 260.904 1.00 51.12 108 GLU A C 1
ATOM 844 O O . GLU A 1 110 ? 100.358 243.794 261.191 1.00 51.40 108 GLU A O 1
ATOM 850 N N . LEU A 1 111 ? 100.029 242.001 259.842 1.00 50.67 109 LEU A N 1
ATOM 851 C CA . LEU A 1 111 ? 99.084 242.645 258.944 1.00 50.58 109 LEU A CA 1
ATOM 852 C C . LEU A 1 111 ? 97.654 242.390 259.407 1.00 51.54 109 LEU A C 1
ATOM 853 O O . LEU A 1 111 ? 97.386 241.400 260.097 1.00 48.68 109 LEU A O 1
ATOM 858 N N . PRO A 1 112 ? 96.721 243.283 259.059 1.00 32.28 110 PRO A N 1
ATOM 859 C CA . PRO A 1 112 ? 95.311 243.025 259.400 1.00 30.76 110 PRO A CA 1
ATOM 860 C C . PRO A 1 112 ? 94.785 241.711 258.849 1.00 31.75 110 PRO A C 1
ATOM 861 O O . PRO A 1 112 ? 94.007 241.029 259.531 1.00 28.41 110 PRO A O 1
ATOM 865 N N . SER A 1 113 ? 95.197 241.321 257.638 1.00 29.57 111 SER A N 1
ATOM 866 C CA . SER A 1 113 ? 94.711 240.076 257.046 1.00 29.11 111 SER A CA 1
ATOM 867 C C . SER A 1 113 ? 95.149 238.831 257.809 1.00 27.80 111 SER A C 1
ATOM 868 O O . SER A 1 113 ? 94.575 237.758 257.577 1.00 29.33 111 SER A O 1
ATOM 871 N N . GLU A 1 114 ? 96.135 238.944 258.707 1.00 27.80 112 GLU A N 1
ATOM 872 C CA . GLU A 1 114 ? 96.689 237.809 259.440 1.00 23.39 112 GLU A CA 1
ATOM 873 C C . GLU A 1 114 ? 96.036 237.588 260.797 1.00 26.62 112 GLU A C 1
ATOM 874 O O . GLU A 1 114 ? 96.327 236.581 261.451 1.00 23.49 112 GLU A O 1
ATOM 880 N N . ARG A 1 115 ? 95.186 238.503 261.246 1.00 25.41 113 ARG A N 1
ATOM 881 C CA . ARG A 1 115 ? 94.485 238.344 262.508 1.00 24.34 113 ARG A CA 1
ATOM 882 C C . ARG A 1 115 ? 93.002 238.520 262.260 1.00 21.19 113 ARG A C 1
ATOM 883 O O . ARG A 1 115 ? 92.585 238.999 261.202 1.00 23.98 113 ARG A O 1
ATOM 891 N N . TRP A 1 116 ? 92.204 238.100 263.235 1.00 19.79 114 TRP A N 1
ATOM 892 C CA . TRP A 1 116 ? 90.768 238.185 263.056 1.00 17.94 114 TRP A CA 1
ATOM 893 C C . TRP A 1 116 ? 90.327 239.641 262.953 1.00 18.89 114 TRP A C 1
ATOM 894 O O . TRP A 1 116 ? 90.891 240.530 263.598 1.00 22.43 114 TRP A O 1
ATOM 905 N N . ASN A 1 117 ? 89.320 239.875 262.120 1.00 18.83 115 ASN A N 1
ATOM 906 C CA . ASN A 1 117 ? 88.624 241.152 262.037 1.00 16.71 115 ASN A CA 1
ATOM 907 C C . ASN A 1 117 ? 87.246 240.886 261.439 1.00 19.87 115 ASN A C 1
ATOM 908 O O . ASN A 1 117 ? 86.996 239.792 260.916 1.00 18.78 115 ASN A O 1
ATOM 913 N N . PRO A 1 118 ? 86.316 241.846 261.526 1.00 18.79 116 PRO A N 1
ATOM 914 C CA . PRO A 1 118 ? 84.923 241.538 261.151 1.00 21.27 116 PRO A CA 1
ATOM 915 C C . PRO A 1 118 ? 84.709 241.319 259.668 1.00 23.95 116 PRO A C 1
ATOM 916 O O . PRO A 1 118 ? 83.592 240.941 259.283 1.00 25.87 116 PRO A O 1
ATOM 920 N N . THR A 1 119 ? 85.718 241.548 258.826 1.00 22.95 117 THR A N 1
ATOM 921 C CA . THR A 1 119 ? 85.610 241.214 257.413 1.00 26.89 117 THR A CA 1
ATOM 922 C C . THR A 1 119 ? 86.091 239.802 257.104 1.00 25.15 117 THR A C 1
ATOM 923 O O . THR A 1 119 ? 85.890 239.333 255.978 1.00 27.65 117 THR A O 1
ATOM 927 N N . GLN A 1 120 ? 86.734 239.126 258.060 1.00 16.86 118 GLN A N 1
ATOM 928 C CA . GLN A 1 120 ? 87.112 237.734 257.863 1.00 17.68 118 GLN A CA 1
ATOM 929 C C . GLN A 1 120 ? 85.863 236.862 257.920 1.00 19.62 118 GLN A C 1
ATOM 930 O O . GLN A 1 120 ? 84.830 237.254 258.467 1.00 18.54 118 GLN A O 1
ATOM 936 N N . ASN A 1 121 ? 85.957 235.658 257.369 1.00 16.33 119 ASN A N 1
ATOM 937 C CA . ASN A 1 121 ? 84.760 234.833 257.279 1.00 14.74 119 ASN A CA 1
ATOM 938 C C . ASN A 1 121 ? 85.145 233.357 257.218 1.00 14.02 119 ASN A C 1
ATOM 939 O O . ASN A 1 121 ? 86.328 232.993 257.150 1.00 13.17 119 ASN A O 1
ATOM 944 N N . VAL A 1 122 ? 84.125 232.497 257.224 1.00 11.61 120 VAL A N 1
ATOM 945 C CA . VAL A 1 122 ? 84.379 231.067 257.240 1.00 11.10 120 VAL A CA 1
ATOM 946 C C . VAL A 1 122 ? 85.042 230.608 255.946 1.00 10.11 120 VAL A C 1
ATOM 947 O O . VAL A 1 122 ? 85.907 229.727 255.976 1.00 10.84 120 VAL A O 1
ATOM 951 N N . ARG A 1 123 ? 84.645 231.167 254.793 1.00 10.51 121 ARG A N 1
ATOM 952 C CA . ARG A 1 123 ? 85.275 230.762 253.532 1.00 10.39 121 ARG A CA 1
ATOM 953 C C . ARG A 1 123 ? 86.785 230.980 253.589 1.00 12.40 121 ARG A C 1
ATOM 954 O O . ARG A 1 123 ? 87.565 230.111 253.169 1.00 11.83 121 ARG A O 1
ATOM 962 N N . THR A 1 124 ? 87.212 232.103 254.164 1.00 13.68 122 THR A N 1
ATOM 963 C CA . THR A 1 124 ? 88.639 232.367 254.315 1.00 12.81 122 THR A CA 1
ATOM 964 C C . THR A 1 124 ? 89.282 231.383 255.282 1.00 13.70 122 THR A C 1
ATOM 965 O O . THR A 1 124 ? 90.410 230.919 255.046 1.00 12.88 122 THR A O 1
ATOM 969 N N . ILE A 1 125 ? 88.583 231.036 256.371 1.00 10.78 123 ILE A N 1
ATOM 970 C CA . ILE A 1 125 ? 89.100 230.014 257.280 1.00 9.45 123 ILE A CA 1
ATOM 971 C C . ILE A 1 125 ? 89.302 228.694 256.545 1.00 11.04 123 ILE A C 1
ATOM 972 O O . ILE A 1 125 ? 90.335 228.037 256.699 1.00 10.71 123 ILE A O 1
ATOM 977 N N . LEU A 1 126 ? 88.311 228.269 255.745 1.00 9.59 124 LEU A N 1
ATOM 978 C CA . LEU A 1 126 ? 88.437 226.979 255.066 1.00 10.21 124 LEU A CA 1
ATOM 979 C C . LEU A 1 126 ? 89.614 226.970 254.097 1.00 9.93 124 LEU A C 1
ATOM 980 O O . LEU A 1 126 ? 90.362 225.990 254.028 1.00 10.58 124 LEU A O 1
ATOM 985 N N . LEU A 1 127 ? 89.771 228.038 253.312 1.00 9.79 125 LEU A N 1
ATOM 986 C CA . LEU A 1 127 ? 90.900 228.097 252.388 1.00 10.58 125 LEU A CA 1
ATOM 987 C C . LEU A 1 127 ? 92.224 228.142 253.142 1.00 11.31 125 LEU A C 1
ATOM 988 O O . LEU A 1 127 ? 93.224 227.561 252.685 1.00 12.49 125 LEU A O 1
ATOM 993 N N . SER A 1 128 ? 92.249 228.811 254.304 1.00 11.46 126 SER A N 1
ATOM 994 C CA . SER A 1 128 ? 93.443 228.802 255.148 1.00 11.24 126 SER A CA 1
ATOM 995 C C . SER A 1 128 ? 93.740 227.411 255.673 1.00 11.53 126 SER A C 1
ATOM 996 O O . SER A 1 128 ? 94.913 227.020 255.788 1.00 12.29 126 SER A O 1
ATOM 999 N N . VAL A 1 129 ? 92.697 226.651 256.022 1.00 10.04 127 VAL A N 1
ATOM 1000 C CA . VAL A 1 129 ? 92.898 225.276 256.478 1.00 9.31 127 VAL A CA 1
ATOM 1001 C C . VAL A 1 129 ? 93.490 224.407 255.364 1.00 11.10 127 VAL A C 1
ATOM 1002 O O . VAL A 1 129 ? 94.371 223.574 255.618 1.00 10.33 127 VAL A O 1
ATOM 1006 N N . ILE A 1 130 ? 93.030 224.586 254.117 1.00 10.74 128 ILE A N 1
ATOM 1007 C CA . ILE A 1 130 ? 93.644 223.867 252.992 1.00 9.53 128 ILE A CA 1
ATOM 1008 C C . ILE A 1 130 ? 95.134 224.171 252.924 1.00 10.67 128 ILE A C 1
ATOM 1009 O O . ILE A 1 130 ? 95.969 223.266 252.788 1.00 10.47 128 ILE A O 1
ATOM 1014 N N . SER A 1 131 ? 95.490 225.456 253.028 1.00 11.72 129 SER A N 1
ATOM 1015 C CA . SER A 1 131 ? 96.901 225.843 252.990 1.00 10.34 129 SER A CA 1
ATOM 1016 C C . SER A 1 131 ? 97.681 225.209 254.136 1.00 10.12 129 SER A C 1
ATOM 1017 O O . SER A 1 131 ? 98.787 224.685 253.938 1.00 11.16 129 SER A O 1
ATOM 1020 N N . LEU A 1 132 ? 97.114 225.258 255.348 1.00 10.18 130 LEU A N 1
ATOM 1021 C CA . LEU A 1 132 ? 97.766 224.691 256.524 1.00 10.08 130 LEU A CA 1
ATOM 1022 C C . LEU A 1 132 ? 97.988 223.189 256.368 1.00 9.87 130 LEU A C 1
ATOM 1023 O O . LEU A 1 132 ? 99.036 222.658 256.769 1.00 11.57 130 LEU A O 1
ATOM 1028 N N . LEU A 1 133 ? 97.005 222.489 255.791 1.00 9.51 131 LEU A N 1
ATOM 1029 C CA . LEU A 1 133 ? 97.155 221.048 255.594 1.00 10.72 131 LEU A CA 1
ATOM 1030 C C . LEU A 1 133 ? 98.238 220.745 254.564 1.00 10.73 131 LEU A C 1
ATOM 1031 O O . LEU A 1 133 ? 98.986 219.766 254.706 1.00 11.43 131 LEU A O 1
ATOM 1036 N N . ASN A 1 134 ? 98.351 221.586 253.533 1.00 10.62 132 ASN A N 1
ATOM 1037 C CA . ASN A 1 134 ? 99.355 221.389 252.495 1.00 11.84 132 ASN A CA 1
ATOM 1038 C C . ASN A 1 134 ? 100.778 221.652 252.963 1.00 14.17 132 ASN A C 1
ATOM 1039 O O . ASN A 1 134 ? 101.714 221.073 252.402 1.00 14.59 132 ASN A O 1
ATOM 1044 N N . GLU A 1 135 ? 100.983 222.555 253.924 1.00 13.31 133 GLU A N 1
ATOM 1045 C CA . GLU A 1 135 ? 102.294 223.182 254.126 1.00 13.41 133 GLU A CA 1
ATOM 1046 C C . GLU A 1 135 ? 102.679 223.219 255.600 1.00 13.40 133 GLU A C 1
ATOM 1047 O O . GLU A 1 135 ? 102.517 224.248 256.276 1.00 12.23 133 GLU A O 1
ATOM 1053 N N . PRO A 1 136 ? 103.254 222.128 256.119 1.00 14.60 134 PRO A N 1
ATOM 1054 C CA . PRO A 1 136 ? 103.738 222.127 257.510 1.00 13.29 134 PRO A CA 1
ATOM 1055 C C . PRO A 1 136 ? 104.723 223.251 257.794 1.00 14.82 134 PRO A C 1
ATOM 1056 O O . PRO A 1 136 ? 105.594 223.571 256.980 1.00 18.11 134 PRO A O 1
ATOM 1060 N N . ASN A 1 137 ? 104.587 223.835 258.972 1.00 13.45 135 ASN A N 1
ATOM 1061 C CA . ASN A 1 137 ? 105.535 224.810 259.488 1.00 13.21 135 ASN A CA 1
ATOM 1062 C C . ASN A 1 137 ? 106.328 224.098 260.578 1.00 14.83 135 ASN A C 1
ATOM 1063 O O . ASN A 1 137 ? 105.858 223.965 261.709 1.00 14.65 135 ASN A O 1
ATOM 1068 N N . THR A 1 138 ? 107.530 223.624 260.224 1.00 12.82 136 THR A N 1
ATOM 1069 C CA . THR A 1 138 ? 108.359 222.906 261.189 1.00 14.08 136 THR A CA 1
ATOM 1070 C C . THR A 1 138 ? 109.141 223.830 262.109 1.00 13.87 136 THR A C 1
ATOM 1071 O O . THR A 1 138 ? 109.679 223.365 263.120 1.00 15.53 136 THR A O 1
ATOM 1075 N N . PHE A 1 139 ? 109.256 225.115 261.778 1.00 14.07 137 PHE A N 1
ATOM 1076 C CA . PHE A 1 139 ? 109.913 226.038 262.690 1.00 14.75 137 PHE A CA 1
ATOM 1077 C C . PHE A 1 139 ? 109.018 226.359 263.878 1.00 14.36 137 PHE A C 1
ATOM 1078 O O . PHE A 1 139 ? 109.503 226.495 265.010 1.00 16.32 137 PHE A O 1
ATOM 1086 N N A SER A 1 140 ? 107.714 226.486 263.640 0.59 14.44 138 SER A N 1
ATOM 1087 N N B SER A 1 140 ? 107.715 226.506 263.638 0.41 14.62 138 SER A N 1
ATOM 1088 C CA A SER A 1 140 ? 106.735 226.792 264.684 0.59 14.80 138 SER A CA 1
ATOM 1089 C CA B SER A 1 140 ? 106.730 226.791 264.683 0.41 14.98 138 SER A CA 1
ATOM 1090 C C A SER A 1 140 ? 105.594 225.784 264.599 0.59 14.45 138 SER A C 1
ATOM 1091 C C B SER A 1 140 ? 105.597 225.777 264.584 0.41 14.48 138 SER A C 1
ATOM 1092 O O A SER A 1 140 ? 104.478 226.124 264.194 0.59 14.32 138 SER A O 1
ATOM 1093 O O B SER A 1 140 ? 104.485 226.109 264.156 0.41 14.52 138 SER A O 1
ATOM 1098 N N . PRO A 1 141 ? 105.844 224.528 264.971 1.00 12.52 139 PRO A N 1
ATOM 1099 C CA . PRO A 1 141 ? 104.802 223.501 264.863 1.00 15.49 139 PRO A CA 1
ATOM 1100 C C . PRO A 1 141 ? 103.784 223.564 265.987 1.00 12.10 139 PRO A C 1
ATOM 1101 O O . PRO A 1 141 ? 104.066 224.026 267.097 1.00 15.24 139 PRO A O 1
ATOM 1105 N N . ALA A 1 142 ? 102.587 223.081 265.664 1.00 11.87 140 ALA A N 1
ATOM 1106 C CA . ALA A 1 142 ? 101.543 222.845 266.657 1.00 9.66 140 ALA A CA 1
ATOM 1107 C C . ALA A 1 142 ? 101.774 221.530 267.388 1.00 11.41 140 ALA A C 1
ATOM 1108 O O . ALA A 1 142 ? 101.497 221.427 268.589 1.00 15.24 140 ALA A O 1
ATOM 1110 N N . ASN A 1 143 ? 102.262 220.522 266.675 1.00 10.57 141 ASN A N 1
ATOM 1111 C CA . ASN A 1 143 ? 102.497 219.179 267.208 1.00 10.07 141 ASN A CA 1
ATOM 1112 C C . ASN A 1 143 ? 103.970 218.874 266.932 1.00 10.88 141 ASN A C 1
ATOM 1113 O O . ASN A 1 143 ? 104.335 218.543 265.798 1.00 11.94 141 ASN A O 1
ATOM 1118 N N . VAL A 1 144 ? 104.808 218.982 267.965 1.00 12.44 142 VAL A N 1
ATOM 1119 C CA . VAL A 1 144 ? 106.251 218.818 267.777 1.00 12.82 142 VAL A CA 1
ATOM 1120 C C . VAL A 1 144 ? 106.578 217.408 267.298 1.00 12.96 142 VAL A C 1
ATOM 1121 O O . VAL A 1 144 ? 107.382 217.221 266.376 1.00 13.42 142 VAL A O 1
ATOM 1125 N N . ASP A 1 145 ? 105.977 216.389 267.925 1.00 13.54 143 ASP A N 1
ATOM 1126 C CA . ASP A 1 145 ? 106.302 215.015 267.542 1.00 13.36 143 ASP A CA 1
ATOM 1127 C C . ASP A 1 145 ? 105.898 214.727 266.098 1.00 14.63 143 ASP A C 1
ATOM 1128 O O . ASP A 1 145 ? 106.621 214.026 265.378 1.00 15.30 143 ASP A O 1
ATOM 1133 N N . ALA A 1 146 ? 104.751 215.258 265.644 1.00 11.20 144 ALA A N 1
ATOM 1134 C CA . ALA A 1 146 ? 104.401 215.070 264.240 1.00 9.14 144 ALA A CA 1
ATOM 1135 C C . ALA A 1 146 ? 105.346 215.842 263.328 1.00 12.37 144 ALA A C 1
ATOM 1136 O O . ALA A 1 146 ? 105.671 215.384 262.222 1.00 12.72 144 ALA A O 1
ATOM 1138 N N . SER A 1 147 ? 105.803 217.015 263.775 1.00 12.49 145 SER A N 1
ATOM 1139 C CA . SER A 1 147 ? 106.734 217.806 262.980 1.00 12.98 145 SER A CA 1
ATOM 1140 C C . SER A 1 147 ? 108.071 217.092 262.826 1.00 13.01 145 SER A C 1
ATOM 1141 O O . SER A 1 147 ? 108.632 217.038 261.729 1.00 14.55 145 SER A O 1
ATOM 1144 N N . VAL A 1 148 ? 108.594 216.536 263.921 1.00 13.70 146 VAL A N 1
ATOM 1145 C CA . VAL A 1 148 ? 109.841 215.783 263.856 1.00 17.80 146 VAL A CA 1
ATOM 1146 C C . VAL A 1 148 ? 109.694 214.579 262.932 1.00 15.45 146 VAL A C 1
ATOM 1147 O O . VAL A 1 148 ? 110.586 214.282 262.127 1.00 18.15 146 VAL A O 1
ATOM 1151 N N . MET A 1 149 ? 108.562 213.879 263.025 1.00 16.35 147 MET A N 1
ATOM 1152 C CA . MET A 1 149 ? 108.331 212.719 262.167 1.00 15.55 147 MET A CA 1
ATOM 1153 C C . MET A 1 149 ? 108.191 213.125 260.707 1.00 17.11 147 MET A C 1
ATOM 1154 O O . MET A 1 149 ? 108.736 212.460 259.818 1.00 18.06 147 MET A O 1
ATOM 1159 N N . PHE A 1 150 ? 107.457 214.209 260.441 1.00 14.42 148 PHE A N 1
ATOM 1160 C CA . PHE A 1 150 ? 107.337 214.709 259.077 1.00 14.34 148 PHE A CA 1
ATOM 1161 C C . PHE A 1 150 ? 108.694 215.060 258.491 1.00 16.88 148 PHE A C 1
ATOM 1162 O O . PHE A 1 150 ? 108.978 214.736 257.333 1.00 18.09 148 PHE A O 1
ATOM 1170 N N . ARG A 1 151 ? 109.547 215.722 259.277 1.00 17.20 149 ARG A N 1
ATOM 1171 C CA . ARG A 1 151 ? 110.872 216.081 258.781 1.00 21.84 149 ARG A CA 1
ATOM 1172 C C . ARG A 1 151 ? 111.693 214.846 258.421 1.00 23.96 149 ARG A C 1
ATOM 1173 O O . ARG A 1 151 ? 112.381 214.825 257.393 1.00 26.13 149 ARG A O 1
ATOM 1181 N N . LYS A 1 152 ? 111.644 213.806 259.257 1.00 23.86 150 LYS A N 1
ATOM 1182 C CA . LYS A 1 152 ? 112.389 212.585 258.956 1.00 24.87 150 LYS A CA 1
ATOM 1183 C C . LYS A 1 152 ? 111.863 211.921 257.693 1.00 24.90 150 LYS A C 1
ATOM 1184 O O . LYS A 1 152 ? 112.636 211.384 256.889 1.00 29.47 150 LYS A O 1
ATOM 1190 N N . TRP A 1 153 ? 110.546 211.945 257.506 1.00 21.67 151 TRP A N 1
ATOM 1191 C CA . TRP A 1 153 ? 109.935 211.391 256.304 1.00 22.13 151 TRP A CA 1
ATOM 1192 C C . TRP A 1 153 ? 110.394 212.150 255.066 1.00 25.70 151 TRP A C 1
ATOM 1193 O O . TRP A 1 153 ? 110.808 211.547 254.067 1.00 26.16 151 TRP A O 1
ATOM 1204 N N . ARG A 1 154 ? 110.348 213.484 255.132 1.00 25.67 152 ARG A N 1
ATOM 1205 C CA . ARG A 1 154 ? 110.780 214.323 254.017 1.00 26.59 152 ARG A CA 1
ATOM 1206 C C . ARG A 1 154 ? 112.268 214.145 253.724 1.00 29.59 152 ARG A C 1
ATOM 1207 O O . ARG A 1 154 ? 112.664 213.995 252.561 1.00 32.89 152 ARG A O 1
ATOM 1215 N N . ASP A 1 155 ? 113.107 214.129 254.766 1.00 29.38 153 ASP A N 1
ATOM 1216 C CA . ASP A 1 155 ? 114.551 214.022 254.558 1.00 33.90 153 ASP A CA 1
ATOM 1217 C C . ASP A 1 155 ? 114.957 212.664 254.002 1.00 41.15 153 ASP A C 1
ATOM 1218 O O . ASP A 1 155 ? 115.919 212.577 253.229 1.00 43.51 153 ASP A O 1
ATOM 1223 N N . SER A 1 156 ? 114.267 211.598 254.394 1.00 36.53 154 SER A N 1
ATOM 1224 C CA . SER A 1 156 ? 114.597 210.260 253.925 1.00 38.74 154 SER A CA 1
ATOM 1225 C C . SER A 1 156 ? 113.995 209.946 252.564 1.00 40.06 154 SER A C 1
ATOM 1226 O O . SER A 1 156 ? 114.135 208.812 252.094 1.00 44.68 154 SER A O 1
ATOM 1229 N N . LYS A 1 157 ? 113.322 210.911 251.935 1.00 39.14 155 LYS A N 1
ATOM 1230 C CA . LYS A 1 157 ? 112.639 210.695 250.663 1.00 45.62 155 LYS A CA 1
ATOM 1231 C C . LYS A 1 157 ? 111.656 209.529 250.760 1.00 48.17 155 LYS A C 1
ATOM 1232 O O . LYS A 1 157 ? 111.548 208.699 249.856 1.00 50.58 155 LYS A O 1
ATOM 1238 N N . GLY A 1 158 ? 110.933 209.465 251.879 1.00 40.55 156 GLY A N 1
ATOM 1239 C CA . GLY A 1 158 ? 109.919 208.454 252.090 1.00 38.51 156 GLY A CA 1
ATOM 1240 C C . GLY A 1 158 ? 110.427 207.096 252.524 1.00 39.15 156 GLY A C 1
ATOM 1241 O O . GLY A 1 158 ? 109.611 206.184 252.717 1.00 36.84 156 GLY A O 1
ATOM 1242 N N . LYS A 1 159 ? 111.741 206.925 252.686 1.00 38.34 157 LYS A N 1
ATOM 1243 C CA . LYS A 1 159 ? 112.270 205.620 253.071 1.00 45.90 157 LYS A CA 1
ATOM 1244 C C . LYS A 1 159 ? 111.895 205.277 254.505 1.00 44.21 157 LYS A C 1
ATOM 1245 O O . LYS A 1 159 ? 111.602 204.116 254.816 1.00 44.62 157 LYS A O 1
ATOM 1251 N N . ASP A 1 160 ? 111.908 206.269 255.393 1.00 38.55 158 ASP A N 1
ATOM 1252 C CA . ASP A 1 160 ? 111.316 206.142 256.722 1.00 36.91 158 ASP A CA 1
ATOM 1253 C C . ASP A 1 160 ? 109.822 206.377 256.558 1.00 31.78 158 ASP A C 1
ATOM 1254 O O . ASP A 1 160 ? 109.370 207.518 256.476 1.00 34.29 158 ASP A O 1
ATOM 1259 N N . LYS A 1 161 ? 109.056 205.291 256.506 1.00 30.51 159 LYS A N 1
ATOM 1260 C CA . LYS A 1 161 ? 107.675 205.340 256.051 1.00 28.45 159 LYS A CA 1
ATOM 1261 C C . LYS A 1 161 ? 106.684 205.719 257.143 1.00 26.03 159 LYS A C 1
ATOM 1262 O O . LYS A 1 161 ? 105.489 205.823 256.840 1.00 24.64 159 LYS A O 1
ATOM 1268 N N . GLU A 1 162 ? 107.142 205.954 258.377 1.00 24.14 160 GLU A N 1
ATOM 1269 C CA . GLU A 1 162 ? 106.224 206.046 259.513 1.00 24.27 160 GLU A CA 1
ATOM 1270 C C . GLU A 1 162 ? 105.160 207.120 259.302 1.00 20.33 160 GLU A C 1
ATOM 1271 O O . GLU A 1 162 ? 103.972 206.880 259.547 1.00 20.54 160 GLU A O 1
ATOM 1277 N N . TYR A 1 163 ? 105.563 208.316 258.867 1.00 17.87 161 TYR A N 1
ATOM 1278 C CA . TYR A 1 163 ? 104.588 209.397 258.714 1.00 17.10 161 TYR A CA 1
ATOM 1279 C C . TYR A 1 163 ? 103.497 209.020 257.718 1.00 20.98 161 TYR A C 1
ATOM 1280 O O . TYR A 1 163 ? 102.307 209.240 257.976 1.00 18.50 161 TYR A O 1
ATOM 1289 N N . ALA A 1 164 ? 103.882 208.445 256.575 1.00 19.22 162 ALA A N 1
ATOM 1290 C CA . ALA A 1 164 ? 102.895 208.046 255.577 1.00 21.97 162 ALA A CA 1
ATOM 1291 C C . ALA A 1 164 ? 102.027 206.898 256.080 1.00 18.30 162 ALA A C 1
ATOM 1292 O O . ALA A 1 164 ? 100.833 206.832 255.756 1.00 20.92 162 ALA A O 1
ATOM 1294 N N . GLU A 1 165 ? 102.607 205.979 256.861 1.00 18.74 163 GLU A N 1
ATOM 1295 C CA . GLU A 1 165 ? 101.816 204.903 257.458 1.00 22.50 163 GLU A CA 1
ATOM 1296 C C . GLU A 1 165 ? 100.738 205.455 258.386 1.00 20.34 163 GLU A C 1
ATOM 1297 O O . GLU A 1 165 ? 99.606 204.950 258.405 1.00 20.71 163 GLU A O 1
ATOM 1303 N N . ILE A 1 166 ? 101.066 206.488 259.165 1.00 18.51 164 ILE A N 1
ATOM 1304 C CA . ILE A 1 166 ? 100.051 207.094 260.022 1.00 18.67 164 ILE A CA 1
ATOM 1305 C C . ILE A 1 166 ? 98.969 207.768 259.183 1.00 15.43 164 ILE A C 1
ATOM 1306 O O . ILE A 1 166 ? 97.778 207.623 259.473 1.00 17.86 164 ILE A O 1
ATOM 1311 N N . ILE A 1 167 ? 99.346 208.496 258.125 1.00 15.75 165 ILE A N 1
ATOM 1312 C CA . ILE A 1 167 ? 98.320 209.079 257.257 1.00 14.27 165 ILE A CA 1
ATOM 1313 C C . ILE A 1 167 ? 97.405 207.987 256.715 1.00 17.06 165 ILE A C 1
ATOM 1314 O O . ILE A 1 167 ? 96.174 208.131 256.709 1.00 16.84 165 ILE A O 1
ATOM 1319 N N . ARG A 1 168 ? 97.991 206.879 256.246 1.00 16.44 166 ARG A N 1
ATOM 1320 C CA . ARG A 1 168 ? 97.181 205.805 255.680 1.00 21.63 166 ARG A CA 1
ATOM 1321 C C . ARG A 1 168 ? 96.236 205.228 256.725 1.00 18.54 166 ARG A C 1
ATOM 1322 O O . ARG A 1 168 ? 95.064 204.953 256.432 1.00 19.69 166 ARG A O 1
ATOM 1330 N N . LYS A 1 169 ? 96.726 205.057 257.957 1.00 19.10 167 LYS A N 1
ATOM 1331 C CA . LYS A 1 169 ? 95.895 204.527 259.033 1.00 17.96 167 LYS A CA 1
ATOM 1332 C C . LYS A 1 169 ? 94.755 205.478 259.376 1.00 17.05 167 LYS A C 1
ATOM 1333 O O . LYS A 1 169 ? 93.617 205.037 259.604 1.00 17.53 167 LYS A O 1
ATOM 1339 N N . GLN A 1 170 ? 95.035 206.786 259.419 1.00 15.87 168 GLN A N 1
ATOM 1340 C CA . GLN A 1 170 ? 93.984 207.728 259.776 1.00 15.03 168 GLN A CA 1
ATOM 1341 C C . GLN A 1 170 ? 92.974 207.886 258.646 1.00 15.07 168 GLN A C 1
ATOM 1342 O O . GLN A 1 170 ? 91.780 208.058 258.914 1.00 15.25 168 GLN A O 1
ATOM 1348 N N . VAL A 1 171 ? 93.413 207.786 257.385 1.00 15.29 169 VAL A N 1
ATOM 1349 C CA . VAL A 1 171 ? 92.460 207.754 256.276 1.00 17.69 169 VAL A CA 1
ATOM 1350 C C . VAL A 1 171 ? 91.563 206.523 256.376 1.00 19.85 169 VAL A C 1
ATOM 1351 O O . VAL A 1 171 ? 90.338 206.612 256.230 1.00 17.43 169 VAL A O 1
ATOM 1355 N N A SER A 1 172 ? 92.164 205.358 256.630 0.46 17.94 170 SER A N 1
ATOM 1356 N N B SER A 1 172 ? 92.163 205.353 256.618 0.54 17.90 170 SER A N 1
ATOM 1357 C CA A SER A 1 172 ? 91.393 204.121 256.686 0.46 18.85 170 SER A CA 1
ATOM 1358 C CA B SER A 1 172 ? 91.383 204.120 256.685 0.54 18.85 170 SER A CA 1
ATOM 1359 C C A SER A 1 172 ? 90.381 204.138 257.823 0.46 19.47 170 SER A C 1
ATOM 1360 C C B SER A 1 172 ? 90.365 204.161 257.814 0.54 19.40 170 SER A C 1
ATOM 1361 O O A SER A 1 172 ? 89.300 203.549 257.701 0.46 22.74 170 SER A O 1
ATOM 1362 O O B SER A 1 172 ? 89.264 203.614 257.677 0.54 21.93 170 SER A O 1
ATOM 1367 N N . ALA A 1 173 ? 90.704 204.818 258.926 1.00 19.68 171 ALA A N 1
ATOM 1368 C CA . ALA A 1 173 ? 89.801 204.867 260.069 1.00 19.97 171 ALA A CA 1
ATOM 1369 C C . ALA A 1 173 ? 88.531 205.647 259.773 1.00 20.69 171 ALA A C 1
ATOM 1370 O O . ALA A 1 173 ? 87.541 205.481 260.492 1.00 22.13 171 ALA A O 1
ATOM 1372 N N . THR A 1 174 ? 88.530 206.485 258.732 1.00 18.61 172 THR A N 1
ATOM 1373 C CA . THR A 1 174 ? 87.337 207.251 258.389 1.00 17.63 172 THR A CA 1
ATOM 1374 C C . THR A 1 174 ? 86.331 206.462 257.564 1.00 19.60 172 THR A C 1
ATOM 1375 O O . THR A 1 174 ? 85.225 206.962 257.337 1.00 19.79 172 THR A O 1
ATOM 1379 N N . LYS A 1 175 ? 86.681 205.263 257.097 1.00 20.73 173 LYS A N 1
ATOM 1380 C CA . LYS A 1 175 ? 85.782 204.542 256.203 1.00 21.61 173 LYS A CA 1
ATOM 1381 C C . LYS A 1 175 ? 84.469 204.196 256.895 1.00 22.28 173 LYS A C 1
ATOM 1382 O O . LYS A 1 175 ? 83.397 204.309 256.289 1.00 23.20 173 LYS A O 1
ATOM 1388 N N . ALA A 1 176 ? 84.526 203.801 258.172 1.00 24.52 174 ALA A N 1
ATOM 1389 C CA . ALA A 1 176 ? 83.297 203.449 258.880 1.00 32.70 174 ALA A CA 1
ATOM 1390 C C . ALA A 1 176 ? 82.357 204.645 258.978 1.00 28.74 174 ALA A C 1
ATOM 1391 O O . ALA A 1 176 ? 81.141 204.505 258.804 1.00 30.38 174 ALA A O 1
ATOM 1393 N N . GLU A 1 177 ? 82.907 205.836 259.224 1.00 27.47 175 GLU A N 1
ATOM 1394 C CA . GLU A 1 177 ? 82.073 207.029 259.341 1.00 27.10 175 GLU A CA 1
ATOM 1395 C C . GLU A 1 177 ? 81.473 207.422 257.995 1.00 27.49 175 GLU A C 1
ATOM 1396 O O . GLU A 1 177 ? 80.311 207.840 257.928 1.00 28.70 175 GLU A O 1
ATOM 1402 N N . ALA A 1 178 ? 82.245 207.288 256.913 1.00 24.35 176 ALA A N 1
ATOM 1403 C CA . ALA A 1 178 ? 81.706 207.548 255.581 1.00 20.50 176 ALA A CA 1
ATOM 1404 C C . ALA A 1 178 ? 80.560 206.600 255.254 1.00 24.59 176 ALA A C 1
ATOM 1405 O O . ALA A 1 178 ? 79.523 207.024 254.729 1.00 27.62 176 ALA A O 1
ATOM 1407 N N . GLU A 1 179 ? 80.733 205.308 255.548 1.00 23.17 177 GLU A N 1
ATOM 1408 C CA . GLU A 1 179 ? 79.685 204.335 255.258 1.00 28.34 177 GLU A CA 1
ATOM 1409 C C . GLU A 1 179 ? 78.426 204.623 256.068 1.00 32.93 177 GLU A C 1
ATOM 1410 O O . GLU A 1 179 ? 77.306 204.471 255.566 1.00 35.09 177 GLU A O 1
ATOM 1416 N N . LYS A 1 180 ? 78.592 205.054 257.320 1.00 32.58 178 LYS A N 1
ATOM 1417 C CA . LYS A 1 180 ? 77.441 205.404 258.149 1.00 39.42 178 LYS A CA 1
ATOM 1418 C C . LYS A 1 180 ? 76.673 206.583 257.563 1.00 39.65 178 LYS A C 1
ATOM 1419 O O . LYS A 1 180 ? 75.437 206.576 257.536 1.00 40.71 178 LYS A O 1
ATOM 1425 N N . ASP A 1 181 ? 77.384 207.606 257.094 1.00 35.31 179 ASP A N 1
ATOM 1426 C CA . ASP A 1 181 ? 76.748 208.773 256.495 1.00 34.99 179 ASP A CA 1
ATOM 1427 C C . ASP A 1 181 ? 76.295 208.535 255.061 1.00 35.66 179 ASP A C 1
ATOM 1428 O O . ASP A 1 181 ? 75.749 209.455 254.441 1.00 34.39 179 ASP A O 1
ATOM 1433 N N . GLY A 1 182 ? 76.507 207.338 254.520 1.00 33.14 180 GLY A N 1
ATOM 1434 C CA . GLY A 1 182 ? 76.154 207.076 253.136 1.00 32.87 180 GLY A CA 1
ATOM 1435 C C . GLY A 1 182 ? 76.893 207.947 252.146 1.00 29.58 180 GLY A C 1
ATOM 1436 O O . GLY A 1 182 ? 76.342 208.286 251.093 1.00 35.21 180 GLY A O 1
ATOM 1437 N N . VAL A 1 183 ? 78.135 208.317 252.452 1.00 27.51 181 VAL A N 1
ATOM 1438 C CA . VAL A 1 183 ? 78.924 209.201 251.609 1.00 25.91 181 VAL A CA 1
ATOM 1439 C C . VAL A 1 183 ? 79.903 208.373 250.789 1.00 29.27 181 VAL A C 1
ATOM 1440 O O . VAL A 1 183 ? 80.597 207.502 251.327 1.00 30.46 181 VAL A O 1
ATOM 1444 N N . LYS A 1 184 ? 79.966 208.653 249.490 1.00 28.62 182 LYS A N 1
ATOM 1445 C CA . LYS A 1 184 ? 80.998 208.124 248.606 1.00 31.11 182 LYS A CA 1
ATOM 1446 C C . LYS A 1 184 ? 82.074 209.196 248.451 1.00 30.07 182 LYS A C 1
ATOM 1447 O O . LYS A 1 184 ? 81.824 210.251 247.860 1.00 35.48 182 LYS A O 1
ATOM 1453 N N . VAL A 1 185 ? 83.260 208.934 248.987 1.00 25.67 183 VAL A N 1
ATOM 1454 C CA . VAL A 1 185 ? 84.344 209.919 248.892 1.00 23.92 183 VAL A CA 1
ATOM 1455 C C . VAL A 1 185 ? 84.824 210.000 247.448 1.00 25.60 183 VAL A C 1
ATOM 1456 O O . VAL A 1 185 ? 85.042 208.953 246.810 1.00 26.41 183 VAL A O 1
ATOM 1460 N N . PRO A 1 186 ? 85.004 211.199 246.892 1.00 29.24 184 PRO A N 1
ATOM 1461 C CA . PRO A 1 186 ? 85.552 211.316 245.538 1.00 29.45 184 PRO A CA 1
ATOM 1462 C C . PRO A 1 186 ? 86.983 210.813 245.466 1.00 30.62 184 PRO A C 1
ATOM 1463 O O . PRO A 1 186 ? 87.770 210.960 246.404 1.00 35.46 184 PRO A O 1
ATOM 1467 N N . THR A 1 187 ? 87.322 210.213 244.328 1.00 29.74 185 THR A N 1
ATOM 1468 C CA . THR A 1 187 ? 88.674 209.736 244.085 1.00 34.77 185 THR A CA 1
ATOM 1469 C C . THR A 1 187 ? 89.305 210.319 242.830 1.00 39.52 185 THR A C 1
ATOM 1470 O O . THR A 1 187 ? 90.490 210.068 242.588 1.00 44.76 185 THR A O 1
ATOM 1474 N N . THR A 1 188 ? 88.556 211.076 242.028 1.00 25.53 186 THR A N 1
ATOM 1475 C CA . THR A 1 188 ? 89.079 211.724 240.838 1.00 26.02 186 THR A CA 1
ATOM 1476 C C . THR A 1 188 ? 88.874 213.229 240.933 1.00 25.66 186 THR A C 1
ATOM 1477 O O . THR A 1 188 ? 88.022 213.717 241.679 1.00 25.43 186 THR A O 1
ATOM 1481 N N . LEU A 1 189 ? 89.668 213.959 240.149 1.00 26.89 187 LEU A N 1
ATOM 1482 C CA . LEU A 1 189 ? 89.526 215.410 240.084 1.00 25.47 187 LEU A CA 1
ATOM 1483 C C . LEU A 1 189 ? 88.106 215.813 239.697 1.00 26.54 187 LEU A C 1
ATOM 1484 O O . LEU A 1 189 ? 87.519 216.714 240.310 1.00 29.11 187 LEU A O 1
ATOM 1489 N N . ALA A 1 190 ? 87.528 215.140 238.695 1.00 29.03 188 ALA A N 1
ATOM 1490 C CA . ALA A 1 190 ? 86.166 215.457 238.275 1.00 29.07 188 ALA A CA 1
ATOM 1491 C C . ALA A 1 190 ? 85.168 215.268 239.412 1.00 31.28 188 ALA A C 1
ATOM 1492 O O . ALA A 1 190 ? 84.260 216.089 239.591 1.00 34.61 188 ALA A O 1
ATOM 1494 N N . GLU A 1 191 ? 85.319 214.196 240.196 1.00 28.25 189 GLU A N 1
ATOM 1495 C CA . GLU A 1 191 ? 84.377 213.936 241.282 1.00 28.23 189 GLU A CA 1
ATOM 1496 C C . GLU A 1 191 ? 84.549 214.938 242.418 1.00 31.17 189 GLU A C 1
ATOM 1497 O O . GLU A 1 191 ? 83.569 215.335 243.059 1.00 29.12 189 GLU A O 1
ATOM 1503 N N . TYR A 1 192 ? 85.789 215.354 242.679 1.00 25.60 190 TYR A N 1
ATOM 1504 C CA . TYR A 1 192 ? 86.066 216.263 243.789 1.00 24.35 190 TYR A CA 1
ATOM 1505 C C . TYR A 1 192 ? 85.536 217.659 243.507 1.00 28.47 190 TYR A C 1
ATOM 1506 O O . TYR A 1 192 ? 85.082 218.349 244.427 1.00 24.05 190 TYR A O 1
ATOM 1515 N N . CYS A 1 193 ? 85.560 218.078 242.246 1.00 25.49 191 CYS A N 1
ATOM 1516 C CA . CYS A 1 193 ? 85.198 219.436 241.874 1.00 29.09 191 CYS A CA 1
ATOM 1517 C C . CYS A 1 193 ? 83.727 219.586 241.516 1.00 29.59 191 CYS A C 1
ATOM 1518 O O . CYS A 1 193 ? 83.317 220.668 241.088 1.00 35.90 191 CYS A O 1
ATOM 1521 N N . ILE A 1 194 ? 82.926 218.535 241.688 1.00 29.33 192 ILE A N 1
ATOM 1522 C CA . ILE A 1 194 ? 81.496 218.601 241.420 1.00 42.76 192 ILE A CA 1
ATOM 1523 C C . ILE A 1 194 ? 80.823 219.519 242.436 1.00 48.94 192 ILE A C 1
ATOM 1524 O O . ILE A 1 194 ? 80.113 220.455 242.068 1.00 54.35 192 ILE A O 1
ATOM 1529 N N . SER B 2 19 ? 97.720 225.746 222.848 1.00 48.25 -1 SER E N 1
ATOM 1530 C CA . SER B 2 19 ? 97.986 225.523 224.264 1.00 39.79 -1 SER E CA 1
ATOM 1531 C C . SER B 2 19 ? 97.566 226.725 225.108 1.00 30.86 -1 SER E C 1
ATOM 1532 O O . SER B 2 19 ? 97.735 226.723 226.329 1.00 27.04 -1 SER E O 1
ATOM 1535 N N . HIS B 2 20 ? 97.014 227.750 224.466 1.00 24.76 0 HIS E N 1
ATOM 1536 C CA . HIS B 2 20 ? 96.594 228.932 225.203 1.00 26.26 0 HIS E CA 1
ATOM 1537 C C . HIS B 2 20 ? 95.236 228.703 225.852 1.00 29.34 0 HIS E C 1
ATOM 1538 O O . HIS B 2 20 ? 94.351 228.077 225.262 1.00 31.75 0 HIS E O 1
ATOM 1545 N N . MET B 2 21 ? 95.065 229.216 227.073 1.00 19.38 1 MET E N 1
ATOM 1546 C CA . MET B 2 21 ? 93.767 229.127 227.722 1.00 21.85 1 MET E CA 1
ATOM 1547 C C . MET B 2 21 ? 93.584 230.286 228.689 1.00 16.93 1 MET E C 1
ATOM 1548 O O . MET B 2 21 ? 94.522 231.027 228.999 1.00 18.72 1 MET E O 1
ATOM 1553 N N . GLN B 2 22 ? 92.334 230.470 229.110 1.00 16.20 2 GLN E N 1
ATOM 1554 C CA . GLN B 2 22 ? 91.974 231.371 230.193 1.00 16.99 2 GLN E CA 1
ATOM 1555 C C . GLN B 2 22 ? 91.738 230.574 231.464 1.00 17.57 2 GLN E C 1
ATOM 1556 O O . GLN B 2 22 ? 91.092 229.524 231.435 1.00 18.78 2 GLN E O 1
ATOM 1562 N N . ILE B 2 23 ? 92.228 231.089 232.591 1.00 14.67 3 ILE E N 1
ATOM 1563 C CA . ILE B 2 23 ? 91.900 230.516 233.892 1.00 13.43 3 ILE E CA 1
ATOM 1564 C C . ILE B 2 23 ? 91.443 231.643 234.800 1.00 12.83 3 ILE E C 1
ATOM 1565 O O . ILE B 2 23 ? 91.684 232.820 234.533 1.00 14.80 3 ILE E O 1
ATOM 1570 N N . PHE B 2 24 ? 90.757 231.268 235.877 1.00 12.56 4 PHE E N 1
ATOM 1571 C CA . PHE B 2 24 ? 90.215 232.225 236.824 1.00 12.24 4 PHE E CA 1
ATOM 1572 C C . PHE B 2 24 ? 90.911 232.051 238.161 1.00 14.93 4 PHE E C 1
ATOM 1573 O O . PHE B 2 24 ? 91.132 230.923 238.605 1.00 17.59 4 PHE E O 1
ATOM 1581 N N . VAL B 2 25 ? 91.288 233.160 238.783 1.00 12.56 5 VAL E N 1
ATOM 1582 C CA . VAL B 2 25 ? 91.933 233.134 240.090 1.00 12.53 5 VAL E CA 1
ATOM 1583 C C . VAL B 2 25 ? 91.046 233.920 241.044 1.00 12.83 5 VAL E C 1
ATOM 1584 O O . VAL B 2 25 ? 90.878 235.136 240.890 1.00 14.20 5 VAL E O 1
ATOM 1588 N N . LYS B 2 26 ? 90.462 233.229 242.017 1.00 12.32 6 LYS E N 1
ATOM 1589 C CA . LYS B 2 26 ? 89.620 233.866 243.025 1.00 14.55 6 LYS E CA 1
ATOM 1590 C C . LYS B 2 26 ? 90.479 234.399 244.161 1.00 14.69 6 LYS E C 1
ATOM 1591 O O . LYS B 2 26 ? 91.322 233.674 244.693 1.00 14.85 6 LYS E O 1
ATOM 1597 N N . THR B 2 27 ? 90.242 235.643 244.566 1.00 14.98 7 THR E N 1
ATOM 1598 C CA . THR B 2 27 ? 90.989 236.231 245.669 1.00 16.06 7 THR E CA 1
ATOM 1599 C C . THR B 2 27 ? 90.165 236.208 246.951 1.00 16.30 7 THR E C 1
ATOM 1600 O O . THR B 2 27 ? 88.944 236.052 246.929 1.00 17.86 7 THR E O 1
ATOM 1604 N N . LEU B 2 28 ? 90.856 236.396 248.082 1.00 19.04 8 LEU E N 1
ATOM 1605 C CA . LEU B 2 28 ? 90.171 236.438 249.372 1.00 17.80 8 LEU E CA 1
ATOM 1606 C C . LEU B 2 28 ? 89.295 237.676 249.525 1.00 24.58 8 LEU E C 1
ATOM 1607 O O . LEU B 2 28 ? 88.414 237.688 250.393 1.00 30.11 8 LEU E O 1
ATOM 1612 N N . THR B 2 29 ? 89.503 238.713 248.708 1.00 20.10 9 THR E N 1
ATOM 1613 C CA . THR B 2 29 ? 88.652 239.899 248.750 1.00 25.07 9 THR E CA 1
ATOM 1614 C C . THR B 2 29 ? 87.377 239.752 247.927 1.00 25.32 9 THR E C 1
ATOM 1615 O O . THR B 2 29 ? 86.586 240.702 247.863 1.00 27.66 9 THR E O 1
ATOM 1619 N N . GLY B 2 30 ? 87.157 238.608 247.289 1.00 21.03 10 GLY E N 1
ATOM 1620 C CA . GLY B 2 30 ? 85.943 238.393 246.532 1.00 21.35 10 GLY E CA 1
ATOM 1621 C C . GLY B 2 30 ? 86.006 238.767 245.067 1.00 22.00 10 GLY E C 1
ATOM 1622 O O . GLY B 2 30 ? 84.958 238.799 244.413 1.00 27.75 10 GLY E O 1
ATOM 1623 N N . LYS B 2 31 ? 87.189 239.040 244.531 1.00 23.34 11 LYS E N 1
ATOM 1624 C CA . LYS B 2 31 ? 87.382 239.378 243.128 1.00 23.43 11 LYS E CA 1
ATOM 1625 C C . LYS B 2 31 ? 87.829 238.141 242.350 1.00 19.87 11 LYS E C 1
ATOM 1626 O O . LYS B 2 31 ? 88.380 237.187 242.906 1.00 20.42 11 LYS E O 1
ATOM 1632 N N . THR B 2 32 ? 87.574 238.157 241.049 1.00 16.96 12 THR E N 1
ATOM 1633 C CA . THR B 2 32 ? 88.091 237.137 240.151 1.00 16.35 12 THR E CA 1
ATOM 1634 C C . THR B 2 32 ? 89.070 237.785 239.190 1.00 19.12 12 THR E C 1
ATOM 1635 O O . THR B 2 32 ? 88.735 238.770 238.519 1.00 22.02 12 THR E O 1
ATOM 1639 N N . ILE B 2 33 ? 90.271 237.233 239.123 1.00 15.09 13 ILE E N 1
ATOM 1640 C CA . ILE B 2 33 ? 91.271 237.649 238.152 1.00 18.27 13 ILE E CA 1
ATOM 1641 C C . ILE B 2 33 ? 91.192 236.681 236.985 1.00 17.58 13 ILE E C 1
ATOM 1642 O O . ILE B 2 33 ? 91.306 235.466 237.175 1.00 19.05 13 ILE E O 1
ATOM 1647 N N . THR B 2 34 ? 90.986 237.190 235.780 1.00 15.35 14 THR E N 1
ATOM 1648 C CA . THR B 2 34 ? 90.995 236.347 234.595 1.00 15.67 14 THR E CA 1
ATOM 1649 C C . THR B 2 34 ? 92.381 236.428 233.968 1.00 18.06 14 THR E C 1
ATOM 1650 O O . THR B 2 34 ? 92.834 237.514 233.595 1.00 22.66 14 THR E O 1
ATOM 1654 N N . LEU B 2 35 ? 93.062 235.293 233.877 1.00 16.09 15 LEU E N 1
ATOM 1655 C CA . LEU B 2 35 ? 94.432 235.257 233.382 1.00 16.64 15 LEU E CA 1
ATOM 1656 C C . LEU B 2 35 ? 94.510 234.553 232.039 1.00 17.16 15 LEU E C 1
ATOM 1657 O O . LEU B 2 35 ? 93.895 233.502 231.836 1.00 16.79 15 LEU E O 1
ATOM 1662 N N . GLU B 2 36 ? 95.300 235.129 231.138 1.00 18.06 16 GLU E N 1
ATOM 1663 C CA . GLU B 2 36 ? 95.665 234.483 229.885 1.00 18.66 16 GLU E CA 1
ATOM 1664 C C . GLU B 2 36 ? 96.970 233.723 230.101 1.00 18.55 16 GLU E C 1
ATOM 1665 O O . GLU B 2 36 ? 97.994 234.329 230.441 1.00 19.01 16 GLU E O 1
ATOM 1671 N N . VAL B 2 37 ? 96.932 232.402 229.919 1.00 18.20 17 VAL E N 1
ATOM 1672 C CA . VAL B 2 37 ? 98.070 231.538 230.209 1.00 18.00 17 VAL E CA 1
ATOM 1673 C C . VAL B 2 37 ? 98.226 230.523 229.083 1.00 18.39 17 VAL E C 1
ATOM 1674 O O . VAL B 2 37 ? 97.397 230.430 228.176 1.00 20.77 17 VAL E O 1
ATOM 1678 N N . GLU B 2 38 ? 99.335 229.794 229.136 1.00 18.70 18 GLU E N 1
ATOM 1679 C CA . GLU B 2 38 ? 99.576 228.597 228.344 1.00 18.62 18 GLU E CA 1
ATOM 1680 C C . GLU B 2 38 ? 99.583 227.398 229.279 1.00 17.67 18 GLU E C 1
ATOM 1681 O O . GLU B 2 38 ? 99.996 227.506 230.437 1.00 19.03 18 GLU E O 1
ATOM 1687 N N . SER B 2 39 ? 99.159 226.238 228.767 1.00 20.29 19 SER E N 1
ATOM 1688 C CA . SER B 2 39 ? 99.179 225.046 229.613 1.00 25.28 19 SER E CA 1
ATOM 1689 C C . SER B 2 39 ? 100.592 224.659 230.031 1.00 21.70 19 SER E C 1
ATOM 1690 O O . SER B 2 39 ? 100.768 223.994 231.060 1.00 24.66 19 SER E O 1
ATOM 1693 N N . SER B 2 40 ? 101.604 225.070 229.267 1.00 21.10 20 SER E N 1
ATOM 1694 C CA . SER B 2 40 ? 102.992 224.801 229.615 1.00 25.07 20 SER E CA 1
ATOM 1695 C C . SER B 2 40 ? 103.579 225.816 230.589 1.00 22.02 20 SER E C 1
ATOM 1696 O O . SER B 2 40 ? 104.742 225.666 230.985 1.00 24.34 20 SER E O 1
ATOM 1699 N N . ASP B 2 41 ? 102.825 226.848 230.967 1.00 19.02 21 ASP E N 1
ATOM 1700 C CA . ASP B 2 41 ? 103.341 227.842 231.898 1.00 19.48 21 ASP E CA 1
ATOM 1701 C C . ASP B 2 41 ? 103.608 227.209 233.250 1.00 18.36 21 ASP E C 1
ATOM 1702 O O . ASP B 2 41 ? 102.823 226.391 233.737 1.00 19.71 21 ASP E O 1
ATOM 1707 N N . THR B 2 42 ? 104.707 227.618 233.871 1.00 18.62 22 THR E N 1
ATOM 1708 C CA . THR B 2 42 ? 104.985 227.178 235.225 1.00 18.15 22 THR E CA 1
ATOM 1709 C C . THR B 2 42 ? 104.157 227.975 236.223 1.00 15.23 22 THR E C 1
ATOM 1710 O O . THR B 2 42 ? 103.626 229.058 235.927 1.00 15.94 22 THR E O 1
ATOM 1714 N N . ILE B 2 43 ? 104.054 227.428 237.433 1.00 19.69 23 ILE E N 1
ATOM 1715 C CA . ILE B 2 43 ? 103.399 228.168 238.507 1.00 17.57 23 ILE E CA 1
ATOM 1716 C C . ILE B 2 43 ? 104.138 229.477 238.764 1.00 18.63 23 ILE E C 1
ATOM 1717 O O . ILE B 2 43 ? 103.514 230.513 239.038 1.00 16.00 23 ILE E O 1
ATOM 1722 N N . ASP B 2 44 ? 105.478 229.457 238.643 1.00 18.28 24 ASP E N 1
ATOM 1723 C CA . ASP B 2 44 ? 106.276 230.680 238.752 1.00 18.41 24 ASP E CA 1
ATOM 1724 C C . ASP B 2 44 ? 105.781 231.750 237.790 1.00 18.86 24 ASP E C 1
ATOM 1725 O O . ASP B 2 44 ? 105.628 232.919 238.165 1.00 18.30 24 ASP E O 1
ATOM 1730 N N A ASN B 2 45 ? 105.554 231.370 236.526 0.44 15.91 25 ASN E N 1
ATOM 1731 N N B ASN B 2 45 ? 105.527 231.357 236.539 0.56 15.73 25 ASN E N 1
ATOM 1732 C CA A ASN B 2 45 ? 105.058 232.328 235.541 0.44 18.38 25 ASN E CA 1
ATOM 1733 C CA B ASN B 2 45 ? 105.058 232.295 235.525 0.56 18.44 25 ASN E CA 1
ATOM 1734 C C A ASN B 2 45 ? 103.710 232.899 235.961 0.44 17.11 25 ASN E C 1
ATOM 1735 C C B ASN B 2 45 ? 103.696 232.875 235.895 0.56 17.32 25 ASN E C 1
ATOM 1736 O O A ASN B 2 45 ? 103.479 234.110 235.856 0.44 17.37 25 ASN E O 1
ATOM 1737 O O B ASN B 2 45 ? 103.445 234.069 235.696 0.56 18.87 25 ASN E O 1
ATOM 1746 N N . VAL B 2 46 ? 102.802 232.040 236.430 1.00 14.89 26 VAL E N 1
ATOM 1747 C CA . VAL B 2 46 ? 101.482 232.513 236.837 1.00 13.12 26 VAL E CA 1
ATOM 1748 C C . VAL B 2 46 ? 101.598 233.492 237.999 1.00 14.26 26 VAL E C 1
ATOM 1749 O O . VAL B 2 46 ? 100.954 234.549 238.005 1.00 14.60 26 VAL E O 1
ATOM 1753 N N . LYS B 2 47 ? 102.455 233.181 238.977 1.00 14.31 27 LYS E N 1
ATOM 1754 C CA . LYS B 2 47 ? 102.636 234.079 240.116 1.00 13.29 27 LYS E CA 1
ATOM 1755 C C . LYS B 2 47 ? 103.223 235.417 239.688 1.00 13.81 27 LYS E C 1
ATOM 1756 O O . LYS B 2 47 ? 102.894 236.455 240.276 1.00 15.48 27 LYS E O 1
ATOM 1762 N N . SER B 2 48 ? 104.103 235.420 238.676 1.00 14.71 28 SER E N 1
ATOM 1763 C CA A SER B 2 48 ? 104.639 236.680 238.178 0.53 14.63 28 SER E CA 1
ATOM 1764 C CA B SER B 2 48 ? 104.633 236.683 238.167 0.47 15.03 28 SER E CA 1
ATOM 1765 C C . SER B 2 48 ? 103.529 237.555 237.600 1.00 15.05 28 SER E C 1
ATOM 1766 O O . SER B 2 48 ? 103.526 238.776 237.799 1.00 18.22 28 SER E O 1
ATOM 1771 N N . LYS B 2 49 ? 102.584 236.942 236.879 1.00 16.13 29 LYS E N 1
ATOM 1772 C CA . LYS B 2 49 ? 101.446 237.677 236.328 1.00 17.23 29 LYS E CA 1
ATOM 1773 C C . LYS B 2 49 ? 100.575 238.245 237.435 1.00 17.71 29 LYS E C 1
ATOM 1774 O O . LYS B 2 49 ? 100.083 239.377 237.336 1.00 20.21 29 LYS E O 1
ATOM 1780 N N . ILE B 2 50 ? 100.371 237.470 238.498 1.00 14.43 30 ILE E N 1
ATOM 1781 C CA . ILE B 2 50 ? 99.569 237.950 239.617 1.00 14.40 30 ILE E CA 1
ATOM 1782 C C . ILE B 2 50 ? 100.269 239.110 240.316 1.00 15.13 30 ILE E C 1
ATOM 1783 O O . ILE B 2 50 ? 99.617 240.068 240.747 1.00 17.13 30 ILE E O 1
ATOM 1788 N N . GLN B 2 51 ? 101.605 239.070 240.414 1.00 14.22 31 GLN E N 1
ATOM 1789 C CA . GLN B 2 51 ? 102.318 240.213 240.984 1.00 14.37 31 GLN E CA 1
ATOM 1790 C C . GLN B 2 51 ? 102.136 241.459 240.127 1.00 16.81 31 GLN E C 1
ATOM 1791 O O . GLN B 2 51 ? 101.951 242.561 240.655 1.00 21.21 31 GLN E O 1
ATOM 1797 N N . ASP B 2 52 ? 102.211 241.305 238.803 1.00 19.30 32 ASP E N 1
ATOM 1798 C CA . ASP B 2 52 ? 102.034 242.449 237.913 1.00 21.48 32 ASP E CA 1
ATOM 1799 C C . ASP B 2 52 ? 100.644 243.060 238.053 1.00 26.08 32 ASP E C 1
ATOM 1800 O O . ASP B 2 52 ? 100.481 244.277 237.913 1.00 29.40 32 ASP E O 1
ATOM 1805 N N . LYS B 2 53 ? 99.633 242.238 238.324 1.00 20.70 33 LYS E N 1
ATOM 1806 C CA . LYS B 2 53 ? 98.260 242.723 238.389 1.00 22.29 33 LYS E CA 1
ATOM 1807 C C . LYS B 2 53 ? 97.866 243.180 239.788 1.00 26.83 33 LYS E C 1
ATOM 1808 O O . LYS B 2 53 ? 97.126 244.162 239.929 1.00 30.56 33 LYS E O 1
ATOM 1814 N N . GLU B 2 54 ? 98.358 242.500 240.825 1.00 22.70 34 GLU E N 1
ATOM 1815 C CA . GLU B 2 54 ? 97.924 242.731 242.194 1.00 23.19 34 GLU E CA 1
ATOM 1816 C C . GLU B 2 54 ? 99.006 243.250 243.125 1.00 23.44 34 GLU E C 1
ATOM 1817 O O . GLU B 2 54 ? 98.672 243.727 244.212 1.00 26.74 34 GLU E O 1
ATOM 1823 N N . GLY B 2 55 ? 100.278 243.167 242.747 1.00 21.79 35 GLY E N 1
ATOM 1824 C CA . GLY B 2 55 ? 101.340 243.663 243.592 1.00 21.75 35 GLY E CA 1
ATOM 1825 C C . GLY B 2 55 ? 101.821 242.714 244.667 1.00 21.40 35 GLY E C 1
ATOM 1826 O O . GLY B 2 55 ? 102.656 243.114 245.487 1.00 23.21 35 GLY E O 1
ATOM 1827 N N . ILE B 2 56 ? 101.348 241.473 244.681 1.00 19.54 36 ILE E N 1
ATOM 1828 C CA . ILE B 2 56 ? 101.668 240.523 245.744 1.00 16.77 36 ILE E CA 1
ATOM 1829 C C . ILE B 2 56 ? 102.969 239.816 245.375 1.00 19.57 36 ILE E C 1
ATOM 1830 O O . ILE B 2 56 ? 103.040 239.210 244.297 1.00 17.45 36 ILE E O 1
ATOM 1835 N N . PRO B 2 57 ? 103.995 239.842 246.227 1.00 17.46 37 PRO E N 1
ATOM 1836 C CA . PRO B 2 57 ? 105.253 239.161 245.897 1.00 17.45 37 PRO E CA 1
ATOM 1837 C C . PRO B 2 57 ? 105.019 237.679 245.667 1.00 15.04 37 PRO E C 1
ATOM 1838 O O . PRO B 2 57 ? 104.246 237.041 246.392 1.00 14.79 37 PRO E O 1
ATOM 1842 N N . PRO B 2 58 ? 105.664 237.095 244.658 1.00 13.45 38 PRO E N 1
ATOM 1843 C CA . PRO B 2 58 ? 105.391 235.685 244.336 1.00 12.36 38 PRO E CA 1
ATOM 1844 C C . PRO B 2 58 ? 105.639 234.726 245.487 1.00 14.69 38 PRO E C 1
ATOM 1845 O O . PRO B 2 58 ? 104.879 233.760 245.661 1.00 15.96 38 PRO E O 1
ATOM 1849 N N . ASP B 2 59 ? 106.681 234.955 246.288 1.00 15.55 39 ASP E N 1
ATOM 1850 C CA . ASP B 2 59 ? 106.937 234.010 247.369 1.00 18.36 39 ASP E CA 1
ATOM 1851 C C . ASP B 2 59 ? 105.899 234.080 248.480 1.00 19.91 39 ASP E C 1
ATOM 1852 O O . ASP B 2 59 ? 105.873 233.176 249.327 1.00 18.93 39 ASP E O 1
ATOM 1857 N N . GLN B 2 60 ? 105.041 235.108 248.497 1.00 15.07 40 GLN E N 1
ATOM 1858 C CA . GLN B 2 60 ? 103.945 235.156 249.462 1.00 17.01 40 GLN E CA 1
ATOM 1859 C C . GLN B 2 60 ? 102.656 234.563 248.917 1.00 14.22 40 GLN E C 1
ATOM 1860 O O . GLN B 2 60 ? 101.752 234.243 249.702 1.00 15.92 40 GLN E O 1
ATOM 1866 N N . GLN B 2 61 ? 102.553 234.385 247.605 1.00 11.81 41 GLN E N 1
ATOM 1867 C CA . GLN B 2 61 ? 101.359 233.812 246.997 1.00 11.97 41 GLN E CA 1
ATOM 1868 C C . GLN B 2 61 ? 101.293 232.306 247.203 1.00 13.16 41 GLN E C 1
ATOM 1869 O O . GLN B 2 61 ? 102.305 231.605 247.111 1.00 13.95 41 GLN E O 1
ATOM 1875 N N . ARG B 2 62 ? 100.081 231.806 247.423 1.00 12.71 42 ARG E N 1
ATOM 1876 C CA . ARG B 2 62 ? 99.803 230.381 247.377 1.00 10.83 42 ARG E CA 1
ATOM 1877 C C . ARG B 2 62 ? 98.598 230.180 246.479 1.00 15.55 42 ARG E C 1
ATOM 1878 O O . ARG B 2 62 ? 97.570 230.833 246.669 1.00 15.36 42 ARG E O 1
ATOM 1886 N N . LEU B 2 63 ? 98.730 229.286 245.510 1.00 12.95 43 LEU E N 1
ATOM 1887 C CA . LEU B 2 63 ? 97.659 228.955 244.580 1.00 10.67 43 LEU E CA 1
ATOM 1888 C C . LEU B 2 63 ? 97.145 227.558 244.886 1.00 13.53 43 LEU E C 1
ATOM 1889 O O . LEU B 2 63 ? 97.931 226.617 245.016 1.00 13.86 43 LEU E O 1
ATOM 1894 N N . ILE B 2 64 ? 95.827 227.429 245.004 1.00 12.27 44 ILE E N 1
ATOM 1895 C CA . ILE B 2 64 ? 95.176 226.182 245.376 1.00 12.78 44 ILE E CA 1
ATOM 1896 C C . ILE B 2 64 ? 94.285 225.739 244.228 1.00 14.79 44 ILE E C 1
ATOM 1897 O O . ILE B 2 64 ? 93.496 226.536 243.708 1.00 13.94 44 ILE E O 1
ATOM 1902 N N . PHE B 2 65 ? 94.399 224.468 243.849 1.00 13.03 45 PHE E N 1
ATOM 1903 C CA . PHE B 2 65 ? 93.538 223.859 242.837 1.00 12.47 45 PHE E CA 1
ATOM 1904 C C . PHE B 2 65 ? 93.148 222.480 243.333 1.00 12.60 45 PHE E C 1
ATOM 1905 O O . PHE B 2 65 ? 94.024 221.656 243.614 1.00 13.18 45 PHE E O 1
ATOM 1913 N N . ALA B 2 66 ? 91.838 222.236 243.455 1.00 14.48 46 ALA E N 1
ATOM 1914 C CA . ALA B 2 66 ? 91.309 220.947 243.910 1.00 15.33 46 ALA E CA 1
ATOM 1915 C C . ALA B 2 66 ? 92.009 220.457 245.182 1.00 13.52 46 ALA E C 1
ATOM 1916 O O . ALA B 2 66 ? 92.446 219.309 245.290 1.00 15.94 46 ALA E O 1
ATOM 1918 N N . GLY B 2 67 ? 92.112 221.350 246.153 1.00 12.74 47 GLY E N 1
ATOM 1919 C CA . GLY B 2 67 ? 92.647 220.991 247.445 1.00 13.43 47 GLY E CA 1
ATOM 1920 C C . GLY B 2 67 ? 94.157 220.949 247.538 1.00 12.03 47 GLY E C 1
ATOM 1921 O O . GLY B 2 67 ? 94.674 220.712 248.631 1.00 12.42 47 GLY E O 1
ATOM 1922 N N . LYS B 2 68 ? 94.882 221.187 246.443 1.00 12.50 48 LYS E N 1
ATOM 1923 C CA . LYS B 2 68 ? 96.341 221.108 246.460 1.00 13.26 48 LYS E CA 1
ATOM 1924 C C . LYS B 2 68 ? 96.962 222.477 246.216 1.00 12.92 48 LYS E C 1
ATOM 1925 O O . LYS B 2 68 ? 96.525 223.211 245.321 1.00 13.86 48 LYS E O 1
ATOM 1931 N N . GLN B 2 69 ? 97.983 222.818 247.011 1.00 13.13 49 GLN E N 1
ATOM 1932 C CA . GLN B 2 69 ? 98.796 224.003 246.750 1.00 13.35 49 GLN E CA 1
ATOM 1933 C C . GLN B 2 69 ? 99.805 223.690 245.656 1.00 16.34 49 GLN E C 1
ATOM 1934 O O . GLN B 2 69 ? 100.515 222.685 245.732 1.00 19.47 49 GLN E O 1
ATOM 1940 N N . LEU B 2 70 ? 99.872 224.561 244.659 1.00 18.03 50 LEU E N 1
ATOM 1941 C CA . LEU B 2 70 ? 100.657 224.320 243.455 1.00 14.93 50 LEU E CA 1
ATOM 1942 C C . LEU B 2 70 ? 102.107 224.735 243.655 1.00 18.07 50 LEU E C 1
ATOM 1943 O O . LEU B 2 70 ? 102.389 225.810 244.194 1.00 22.21 50 LEU E O 1
ATOM 1948 N N . GLU B 2 71 ? 103.026 223.885 243.198 1.00 17.16 51 GLU E N 1
ATOM 1949 C CA . GLU B 2 71 ? 104.454 224.094 243.425 1.00 18.87 51 GLU E CA 1
ATOM 1950 C C . GLU B 2 71 ? 105.102 224.877 242.286 1.00 20.25 51 GLU E C 1
ATOM 1951 O O . GLU B 2 71 ? 104.850 224.609 241.109 1.00 20.34 51 GLU E O 1
ATOM 1957 N N . ASP B 2 72 ? 105.986 225.807 242.664 1.00 21.43 52 ASP E N 1
ATOM 1958 C CA . ASP B 2 72 ? 106.516 226.827 241.756 1.00 26.93 52 ASP E CA 1
ATOM 1959 C C . ASP 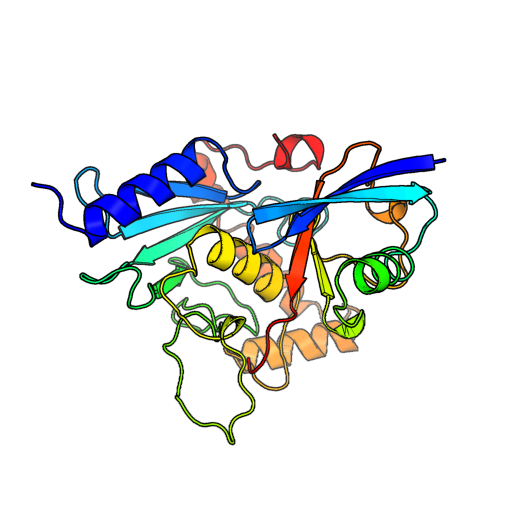B 2 72 ? 107.024 226.264 240.429 1.00 32.84 52 ASP E C 1
ATOM 1960 O O . ASP B 2 72 ? 106.689 226.781 239.354 1.00 32.67 52 ASP E O 1
ATOM 1965 N N . GLY B 2 73 ? 107.869 225.234 240.484 1.00 27.30 53 GLY E N 1
ATOM 1966 C CA . GLY B 2 73 ? 108.557 224.752 239.296 1.00 27.32 53 GLY E CA 1
ATOM 1967 C C . GLY B 2 73 ? 107.753 223.845 238.385 1.00 26.11 53 GLY E C 1
ATOM 1968 O O . GLY B 2 73 ? 108.231 223.501 237.300 1.00 29.33 53 GLY E O 1
ATOM 1969 N N . ARG B 2 74 ? 106.559 223.444 238.795 1.00 23.01 54 ARG E N 1
ATOM 1970 C CA . ARG B 2 74 ? 105.703 222.608 237.969 1.00 19.86 54 ARG E CA 1
ATOM 1971 C C . ARG B 2 74 ? 104.874 223.474 237.024 1.00 24.47 54 ARG E C 1
ATOM 1972 O O . ARG B 2 74 ? 104.800 224.695 237.168 1.00 24.24 54 ARG E O 1
ATOM 1980 N N . THR B 2 75 ? 104.248 222.828 236.046 1.00 19.34 55 THR E N 1
ATOM 1981 C CA . THR B 2 75 ? 103.420 223.512 235.062 1.00 19.01 55 THR E CA 1
ATOM 1982 C C . THR B 2 75 ? 101.943 223.294 235.362 1.00 17.90 55 THR E C 1
ATOM 1983 O O . THR B 2 75 ? 101.559 222.394 236.111 1.00 19.32 55 THR E O 1
ATOM 1987 N N . LEU B 2 76 ? 101.109 224.127 234.735 1.00 17.11 56 LEU E N 1
ATOM 1988 C CA . LEU B 2 76 ? 99.665 223.959 234.858 1.00 16.41 56 LEU E CA 1
ATOM 1989 C C . LEU B 2 76 ? 99.230 222.581 234.375 1.00 17.60 56 LEU E C 1
ATOM 1990 O O . LEU B 2 76 ? 98.403 221.926 235.020 1.00 18.26 56 LEU E O 1
ATOM 1995 N N . SER B 2 77 ? 99.795 222.113 233.257 1.00 20.30 57 SER E N 1
ATOM 1996 C CA . SER B 2 77 ? 99.425 220.793 232.745 1.00 20.67 57 SER E CA 1
ATOM 1997 C C . SER B 2 77 ? 99.818 219.678 233.708 1.00 21.56 57 SER E C 1
ATOM 1998 O O . SER B 2 77 ? 99.144 218.644 233.753 1.00 24.63 57 SER E O 1
ATOM 2001 N N . ASP B 2 78 ? 100.889 219.866 234.490 1.00 22.13 58 ASP E N 1
ATOM 2002 C CA . ASP B 2 78 ? 101.264 218.865 235.490 1.00 22.79 58 ASP E CA 1
ATOM 2003 C C . ASP B 2 78 ? 100.130 218.605 236.473 1.00 23.78 58 ASP E C 1
ATOM 2004 O O . ASP B 2 78 ? 100.008 217.495 237.007 1.00 24.41 58 ASP E O 1
ATOM 2009 N N . TYR B 2 79 ? 99.302 219.612 236.729 1.00 17.96 59 TYR E N 1
ATOM 2010 C CA . TYR B 2 79 ? 98.196 219.505 237.669 1.00 17.71 59 TYR E CA 1
ATOM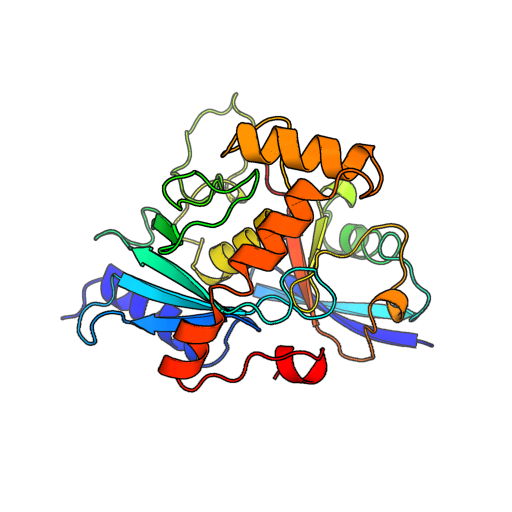 2011 C C . TYR B 2 79 ? 96.868 219.232 236.977 1.00 20.17 59 TYR E C 1
ATOM 2012 O O . TYR B 2 79 ? 95.823 219.214 237.640 1.00 20.96 59 TYR E O 1
ATOM 2021 N N . ASN B 2 80 ? 96.893 219.002 235.665 1.00 19.41 60 ASN E N 1
ATOM 2022 C CA . ASN B 2 80 ? 95.686 218.817 234.857 1.00 19.70 60 ASN E CA 1
ATOM 2023 C C . ASN B 2 80 ? 94.744 220.011 234.993 1.00 20.59 60 ASN E C 1
ATOM 2024 O O . ASN B 2 80 ? 93.526 219.861 235.116 1.00 23.77 60 ASN E O 1
ATOM 2029 N N . ILE B 2 81 ? 95.316 221.207 234.980 1.00 17.50 61 ILE E N 1
ATOM 2030 C CA . ILE B 2 81 ? 94.542 222.440 234.977 1.00 18.77 61 ILE E CA 1
ATOM 2031 C C . ILE B 2 81 ? 94.237 222.789 233.527 1.00 19.09 61 ILE E C 1
ATOM 2032 O O . ILE B 2 81 ? 95.149 223.047 232.735 1.00 20.50 61 ILE E O 1
ATOM 2037 N N . GLN B 2 82 ? 92.957 222.784 233.179 1.00 19.27 62 GLN E N 1
ATOM 2038 C CA . GLN B 2 82 ? 92.500 222.935 231.806 1.00 21.21 62 GLN E CA 1
ATOM 2039 C C . GLN B 2 82 ? 91.783 224.274 231.641 1.00 18.98 62 GLN E C 1
ATOM 2040 O O . GLN B 2 82 ? 91.668 225.062 232.584 1.00 18.58 62 GLN E O 1
ATOM 2046 N N . LYS B 2 83 ? 91.310 224.528 230.417 1.00 20.22 63 LYS E N 1
ATOM 2047 C CA . LYS B 2 83 ? 90.679 225.807 230.112 1.00 18.80 63 LYS E CA 1
ATOM 2048 C C . LYS B 2 83 ? 89.530 226.076 231.070 1.00 18.32 63 LYS E C 1
ATOM 2049 O O . LYS B 2 83 ? 88.745 225.178 231.395 1.00 18.81 63 LYS E O 1
ATOM 2055 N N . GLU B 2 84 ? 89.432 227.331 231.514 1.00 17.35 64 GLU E N 1
ATOM 2056 C CA . GLU B 2 84 ? 88.354 227.830 232.364 1.00 16.80 64 GLU E CA 1
ATOM 2057 C C . GLU B 2 84 ? 88.386 227.235 233.764 1.00 16.28 64 GLU E C 1
ATOM 2058 O O . GLU B 2 84 ? 87.393 227.337 234.495 1.00 19.12 64 GLU E O 1
ATOM 2064 N N . SER B 2 85 ? 89.501 226.613 234.161 1.00 16.14 65 SER E N 1
ATOM 2065 C CA . SER B 2 85 ? 89.671 226.186 235.544 1.00 15.51 65 SER E CA 1
ATOM 2066 C C . SER B 2 85 ? 89.683 227.386 236.479 1.00 14.27 65 SER E C 1
ATOM 2067 O O . SER B 2 85 ? 90.079 228.491 236.102 1.00 15.09 65 SER E O 1
ATOM 2070 N N . THR B 2 86 ? 89.271 227.149 237.720 1.00 14.43 66 THR E N 1
ATOM 2071 C CA . THR B 2 86 ? 89.324 228.145 238.778 1.00 12.49 66 THR E CA 1
ATOM 2072 C C . THR B 2 86 ? 90.357 227.743 239.820 1.00 16.66 66 THR E C 1
ATOM 2073 O O . THR B 2 86 ? 90.337 226.610 240.319 1.00 17.16 66 THR E O 1
ATOM 2077 N N . LEU B 2 87 ? 91.268 228.666 240.120 1.00 12.65 67 LEU E N 1
ATOM 2078 C CA . LEU B 2 87 ? 92.247 228.532 241.193 1.00 12.59 67 LEU E CA 1
ATOM 2079 C C . LEU B 2 87 ? 91.877 229.498 242.310 1.00 14.46 67 LEU E C 1
ATOM 2080 O O . LEU B 2 87 ? 91.197 230.502 242.086 1.00 15.40 67 LEU E O 1
ATOM 2085 N N . HIS B 2 88 ? 92.346 229.207 243.520 1.00 12.43 68 HIS E N 1
ATOM 2086 C CA . HIS B 2 88 ? 92.154 230.095 244.656 1.00 12.27 68 HIS E CA 1
ATOM 2087 C C . HIS B 2 88 ? 93.495 230.630 245.122 1.00 14.45 68 HIS E C 1
ATOM 208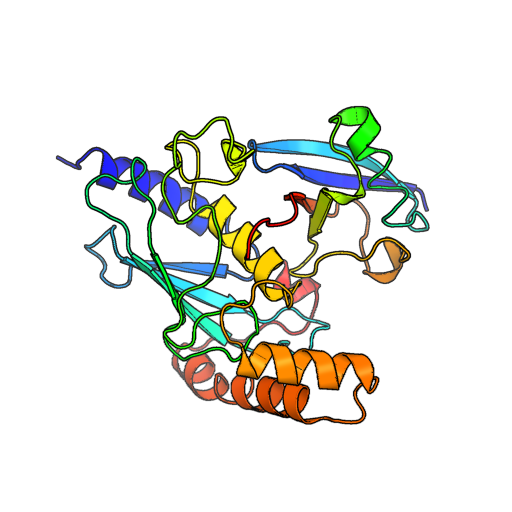8 O O . HIS B 2 88 ? 94.431 229.860 245.363 1.00 16.59 68 HIS E O 1
ATOM 2095 N N . LEU B 2 89 ? 93.587 231.945 245.236 1.00 11.98 69 LEU E N 1
ATOM 2096 C CA . LEU B 2 89 ? 94.789 232.611 245.707 1.00 12.88 69 LEU E CA 1
ATOM 2097 C C . LEU B 2 89 ? 94.651 232.930 247.185 1.00 14.37 69 LEU E C 1
ATOM 2098 O O . LEU B 2 89 ? 93.681 233.571 247.597 1.00 16.73 69 LEU E O 1
ATOM 2103 N N . VAL B 2 90 ? 95.625 232.482 247.980 1.00 14.77 70 VAL E N 1
ATOM 2104 C CA . VAL B 2 90 ? 95.730 232.864 249.382 1.00 15.19 70 VAL E CA 1
ATOM 2105 C C . VAL B 2 90 ? 97.152 233.355 249.624 1.00 14.99 70 VAL E C 1
ATOM 2106 O O . VAL B 2 90 ? 98.014 233.259 248.754 1.00 17.47 70 VAL E O 1
ATOM 2110 N N . LEU B 2 91 ? 97.384 233.935 250.798 1.00 13.57 71 LEU E N 1
ATOM 2111 C CA . LEU B 2 91 ? 98.733 234.324 251.183 1.00 12.98 71 LEU E CA 1
ATOM 2112 C C . LEU B 2 91 ? 99.306 233.290 252.138 1.00 14.94 71 LEU E C 1
ATOM 2113 O O . LEU B 2 91 ? 98.572 232.690 252.929 1.00 15.94 71 LEU E O 1
ATOM 2118 N N .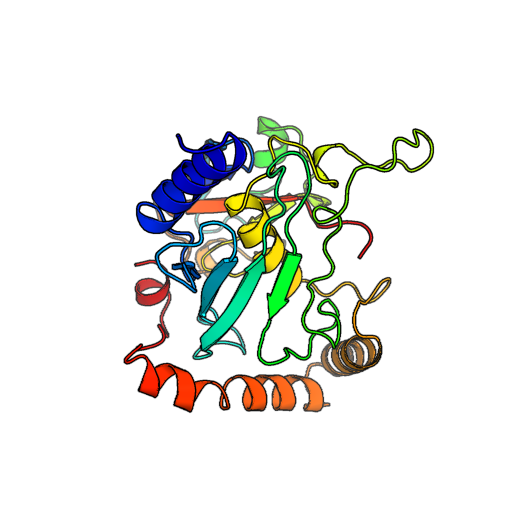 ARG B 2 92 ? 100.621 233.079 252.050 1.00 18.27 72 ARG E N 1
ATOM 2119 C CA . ARG B 2 92 ? 101.263 232.089 252.905 1.00 18.20 72 ARG E CA 1
ATOM 2120 C C . ARG B 2 92 ? 100.964 232.410 254.362 1.00 17.38 72 ARG E C 1
ATOM 2121 O O . ARG B 2 92 ? 100.961 233.572 254.777 1.00 18.12 72 ARG E O 1
ATOM 2129 N N . LEU B 2 93 ? 100.673 231.374 255.131 1.00 16.70 73 LEU E N 1
ATOM 2130 C CA . LEU B 2 93 ? 100.339 231.555 256.531 1.00 16.87 73 LEU E CA 1
ATOM 2131 C C . LEU B 2 93 ? 101.603 231.848 257.322 1.00 18.73 73 LEU E C 1
ATOM 2132 O O . LEU B 2 93 ? 102.626 231.188 257.135 1.00 19.49 73 LEU E O 1
ATOM 2137 N N . ARG B 2 94 ? 101.533 232.838 258.206 1.00 19.53 74 ARG E N 1
ATOM 2138 C CA . ARG B 2 94 ? 102.713 233.286 258.931 1.00 21.47 74 ARG E CA 1
ATOM 2139 C C . ARG B 2 94 ? 102.579 232.993 260.418 1.00 21.82 74 ARG E C 1
ATOM 2140 O O . ARG B 2 94 ? 101.480 232.998 260.979 1.00 24.43 74 ARG E O 1
ATOM 2148 N N . GLY B 2 95 ? 103.722 232.720 261.047 1.00 23.37 75 GLY E N 1
ATOM 2149 C CA . GLY B 2 95 ? 103.807 232.623 262.489 1.00 24.19 75 GLY E CA 1
ATOM 2150 C C . GLY B 2 95 ? 103.620 231.236 263.065 1.00 23.52 75 GLY E C 1
ATOM 2151 O O . GLY B 2 95 ? 104.045 230.991 264.200 1.00 26.14 75 GLY E O 1
ATOM 2152 N N . GLY B 2 96 ? 103.000 230.327 262.325 1.00 21.86 76 GLY E N 1
ATOM 2153 C CA . GLY B 2 96 ? 102.746 228.980 262.815 1.00 21.12 76 GLY E CA 1
ATOM 2154 C C . GLY B 2 96 ? 102.059 228.958 264.166 1.00 24.09 76 GLY E C 1
ATOM 2155 O O . GLY B 2 96 ? 101.209 229.793 264.445 1.00 22.92 76 GLY E O 1
#

Organism: Homo sapiens (NCBI:txid9606)

Secondary structure (DSSP, 8-state):
---HHHHHHHHHHHHHHHSPPTTEEEEESSTT-TTEEEEEEEPPTTSTTTT-EEEEEEE--TTTTSSPPEEEESS----TTB-TTSBB--GGGS-----TTT---GGGS--TT--HHHHHHHHHHHHHS--SSS-SSHHHHHHHHHHHHTTTSS-HHHHHHHHHHHHTHHHHHHTT-----SHHHHT-/-EEEEEEE-TTS-EEEEEEETT-BHHHHHHHHHHHH---GGGEEEEETTEEPPTTSBTGGGT--TT-EEEEEEPP---

Radius of gyration: 18.74 Å; Cα contacts (8 Å, |Δi|>4): 487; chains: 2; bounding box: 50×45×47 Å

Solvent-accessible surface area: 14360 Å² total; per-residue (Å²): 221,80,68,94,6,34,112,22,0,70,128,30,20,119,44,4,91,101,104,72,10,74,10,10,156,7,34,42,71,73,156,96,51,20,40,24,0,41,0,7,8,44,3,22,4,112,40,98,44,65,24,0,12,17,38,0,44,0,118,9,37,140,58,2,25,158,33,23,2,69,2,102,2,90,112,100,16,56,3,0,11,0,89,110,66,0,29,8,34,4,20,9,18,100,80,80,78,138,71,136,164,54,49,65,90,105,59,25,41,4,32,67,114,18,48,0,73,13,0,0,11,8,0,11,1,2,36,56,66,32,38,36,197,31,34,17,5,93,92,0,6,79,22,26,111,97,61,112,94,32,181,27,172,59,131,80,6,25,81,42,11,162,154,51,19,61,73,15,136,76,59,10,147,164,58,69,45,182,20,10,70,64,39,74,80,11,53,188,102,90,8,65,0,52,0,86,21,72,123,73,98,54,11,61,1,83,0,58,30,77,22,37,0,69,68,0,8,52,69,0,70,118,126,62,55,41,69,42,106,61,0,37,0,3,20,18,9,50,23,7,99,56,63,106,30,0,64,95,24,77,3,114,130,99,18,52,0,43,6,5,66,80,53,92,63,25